Protein AF-A0A1G6JEK5-F1 (afdb_monomer)

Solvent-accessible surface area (backbone atoms only — not comparable to full-atom values): 16478 Å² total; per-residue (Å²): 134,85,84,80,88,77,84,78,73,72,71,57,62,58,60,62,53,62,69,70,69,75,83,82,87,84,87,84,87,81,92,78,83,92,72,91,64,80,78,72,73,74,95,55,56,51,70,68,39,43,54,52,46,47,50,52,52,55,50,38,51,54,44,52,50,50,44,56,57,46,50,54,55,43,51,52,54,44,49,55,42,32,79,76,32,69,87,54,26,78,75,34,67,69,42,49,49,42,54,53,50,54,52,52,43,54,52,51,40,53,49,45,55,52,56,51,63,67,26,60,26,33,66,52,31,68,67,50,31,49,40,45,50,53,30,51,60,57,45,48,60,39,50,38,34,52,50,18,43,63,76,36,41,72,53,50,54,51,17,48,51,39,47,58,52,55,73,69,64,67,68,68,85,96,61,54,46,57,77,37,22,65,62,33,46,51,54,43,53,62,54,38,47,59,17,56,62,41,24,52,68,34,50,80,32,58,11,69,70,56,26,43,43,38,60,52,52,54,49,51,52,50,57,46,48,57,33,40,50,43,41,23,75,57,50,91,50,56,69,59,38,54,52,48,38,54,48,46,49,52,46,48,55,50,53,48,60,58,77,66,54,57,69,74,53,55,74,73,48,67,59,61,70,40,52,50,52,38,53,50,53,48,48,52,65,69,62,55,81,78,77,130

Secondary structure (DSSP, 8-state):
--------TTTHHHHHHHHTTSS-------------------SS--HHHHHHHHHHHHHHHHHHHHHHHHHHHHHHHHHHHHHH-TTTGGG-HHHHHHHHHHHHHHHHHHHHHHHHHT-HHHHH-HHHHHHHHHHHHHHHHHHHHHHHHHHHHHHHHHHHHHHHGGGG-PPPTTS-HHHHHHHHHHHHHHHHHHHHHHHHGGGG-SSTTGGGHHHHHHHHHHHHHHHHHHHHTT-S-HHHHHHHHHHHHHHHHHHHHHTT--HHHHTTT--HHHHHHHHHHHHHHHHGGG--

Structure (mmCIF, N/CA/C/O backbone):
data_AF-A0A1G6JEK5-F1
#
_entry.id   AF-A0A1G6JEK5-F1
#
loop_
_atom_site.group_PDB
_atom_site.id
_atom_site.type_symbol
_atom_site.label_atom_id
_atom_site.label_alt_id
_atom_site.label_comp_id
_atom_site.label_asym_id
_atom_site.label_entity_id
_atom_site.label_seq_id
_atom_site.pdbx_PDB_ins_code
_atom_site.Cartn_x
_atom_site.Cartn_y
_atom_site.Cartn_z
_atom_site.occupancy
_atom_site.B_iso_or_equiv
_atom_site.auth_seq_id
_atom_site.auth_comp_id
_atom_site.auth_asym_id
_atom_site.auth_atom_id
_atom_site.pdbx_PDB_model_num
ATOM 1 N N . MET A 1 1 ? -2.045 29.931 3.294 1.00 24.23 1 MET A N 1
ATOM 2 C CA . MET A 1 1 ? -2.748 30.356 2.057 1.00 24.23 1 MET A CA 1
ATOM 3 C C . MET A 1 1 ? -4.059 29.579 1.958 1.00 24.23 1 MET A C 1
ATOM 5 O O . MET A 1 1 ? -4.092 28.465 2.464 1.00 24.23 1 MET A O 1
ATOM 9 N N . PRO A 1 2 ? -5.149 30.198 1.476 1.00 27.34 2 PRO A N 1
ATOM 10 C CA . PRO A 1 2 ? -6.485 30.047 2.055 1.00 27.34 2 PRO A CA 1
ATOM 11 C C . PRO A 1 2 ? -7.158 28.706 1.743 1.00 27.34 2 PRO A C 1
ATOM 13 O O . PRO A 1 2 ? -7.102 28.208 0.619 1.00 27.34 2 PRO A O 1
ATOM 16 N N . ALA A 1 3 ? -7.840 28.170 2.759 1.00 28.42 3 ALA A N 1
ATOM 17 C CA . ALA A 1 3 ? -8.721 27.016 2.674 1.00 28.42 3 ALA A CA 1
ATOM 18 C C . ALA A 1 3 ? -9.907 27.336 1.757 1.00 28.42 3 ALA A C 1
ATOM 20 O O . ALA A 1 3 ? -10.774 28.152 2.075 1.00 28.42 3 ALA A O 1
ATOM 21 N N . THR A 1 4 ? -9.945 26.687 0.600 1.00 28.78 4 THR A N 1
ATOM 22 C CA . THR A 1 4 ? -11.098 26.717 -0.293 1.00 28.78 4 THR A CA 1
ATOM 23 C C . THR A 1 4 ? -12.129 25.715 0.218 1.00 28.78 4 THR A C 1
ATOM 25 O O . THR A 1 4 ? -12.070 24.525 -0.068 1.00 28.78 4 THR A O 1
ATOM 28 N N . ARG A 1 5 ? -13.097 26.209 0.998 1.00 43.88 5 ARG A N 1
ATOM 29 C CA . ARG A 1 5 ? -14.346 25.491 1.284 1.00 43.88 5 ARG A CA 1
ATOM 30 C C . ARG A 1 5 ? -15.110 25.280 -0.029 1.00 43.88 5 ARG A C 1
ATOM 32 O O . ARG A 1 5 ? -15.520 26.259 -0.651 1.00 43.88 5 ARG A O 1
ATOM 39 N N . ARG A 1 6 ? -15.323 24.025 -0.439 1.00 33.19 6 ARG A N 1
ATOM 40 C CA . ARG A 1 6 ? -16.291 23.597 -1.473 1.00 33.19 6 ARG A CA 1
ATOM 41 C C . ARG A 1 6 ? -16.868 22.211 -1.118 1.00 33.19 6 ARG A C 1
ATOM 43 O O . ARG A 1 6 ? -16.248 21.499 -0.339 1.00 33.19 6 ARG A O 1
ATOM 50 N N . PRO A 1 7 ? -18.091 21.887 -1.580 1.00 31.86 7 PRO A N 1
ATOM 51 C CA . PRO A 1 7 ? -19.221 21.686 -0.671 1.00 31.86 7 PRO A CA 1
ATOM 52 C C . PRO A 1 7 ? -19.531 20.219 -0.330 1.00 31.86 7 PRO A C 1
ATOM 54 O O . PRO A 1 7 ? -19.557 19.348 -1.195 1.00 31.86 7 PRO A O 1
ATOM 57 N N . LEU A 1 8 ? -19.871 20.020 0.944 1.00 36.84 8 LEU A N 1
ATOM 58 C CA . LEU A 1 8 ? -20.270 18.791 1.646 1.00 36.84 8 LEU A CA 1
ATOM 59 C C . LEU A 1 8 ? -21.676 18.244 1.302 1.00 36.84 8 LEU A C 1
ATOM 61 O O . LEU A 1 8 ? -22.149 17.318 1.943 1.00 36.84 8 LEU A O 1
ATOM 65 N N . SER A 1 9 ? -22.408 18.791 0.336 1.00 36.44 9 SER A N 1
ATOM 66 C CA . SER A 1 9 ? -23.879 18.798 0.436 1.00 36.44 9 SER A CA 1
ATOM 67 C C . SER A 1 9 ? -24.670 17.781 -0.400 1.00 36.44 9 SER A C 1
ATOM 69 O O . SER A 1 9 ? -25.877 17.951 -0.536 1.00 36.44 9 SER A O 1
ATOM 71 N N . ARG A 1 10 ? -24.070 16.724 -0.971 1.00 31.84 10 ARG A N 1
ATOM 72 C CA . ARG A 1 10 ? -24.856 15.751 -1.777 1.00 31.84 10 ARG A CA 1
ATOM 73 C C . ARG A 1 10 ? -24.800 14.291 -1.335 1.00 31.84 10 ARG A C 1
ATOM 75 O O . ARG A 1 10 ? -25.787 13.597 -1.535 1.00 31.84 10 ARG A O 1
ATOM 82 N N . ALA A 1 11 ? -23.725 13.841 -0.689 1.00 35.41 11 ALA A N 1
ATOM 83 C CA . ALA A 1 11 ? -23.690 12.507 -0.076 1.00 35.41 11 ALA A CA 1
ATOM 84 C C . ALA A 1 11 ? -24.284 12.511 1.350 1.00 35.41 11 ALA A C 1
ATOM 86 O O . ALA A 1 11 ? -24.946 11.558 1.745 1.00 35.41 11 ALA A O 1
ATOM 87 N N . LEU A 1 12 ? -24.133 13.631 2.072 1.00 35.81 12 LEU A N 1
ATOM 88 C CA . LEU A 1 12 ? -24.632 13.846 3.439 1.00 35.81 12 LEU A CA 1
ATOM 89 C C . LEU A 1 12 ? -26.169 13.845 3.543 1.00 35.81 12 LEU A C 1
ATOM 91 O O . LEU A 1 12 ? -26.726 13.389 4.533 1.00 35.81 12 LEU A O 1
ATOM 95 N N . GLY A 1 13 ? -26.861 14.347 2.514 1.00 29.12 13 GLY A N 1
ATOM 96 C CA . GLY A 1 13 ? -28.321 14.487 2.531 1.00 29.12 13 GLY A CA 1
ATOM 97 C C . GLY A 1 13 ? -29.087 13.180 2.317 1.00 29.12 13 GLY A C 1
ATOM 98 O O . GLY A 1 13 ? -30.273 13.127 2.615 1.00 29.12 13 GLY A O 1
ATOM 99 N N . VAL A 1 14 ? -28.431 12.131 1.811 1.00 38.06 14 VAL A N 1
ATOM 100 C CA . VAL A 1 14 ? -29.094 10.856 1.485 1.00 38.06 14 VAL A CA 1
ATOM 101 C C . VAL A 1 14 ? -28.999 9.855 2.640 1.00 38.06 14 VAL A C 1
ATOM 103 O O . VAL A 1 14 ? -29.930 9.083 2.834 1.00 38.06 14 VAL A O 1
ATOM 106 N N . LEU A 1 15 ? -27.932 9.894 3.449 1.00 37.47 15 LEU A N 1
ATOM 107 C CA . LEU A 1 15 ? -27.754 8.966 4.576 1.00 37.47 15 LEU A CA 1
ATOM 108 C C . LEU A 1 15 ? -28.451 9.427 5.865 1.00 37.47 15 LEU A C 1
ATOM 110 O O . LEU A 1 15 ? -29.075 8.608 6.528 1.00 37.47 15 LEU A O 1
ATOM 114 N N . VAL A 1 16 ? -28.444 10.730 6.178 1.00 40.03 16 VAL A N 1
ATOM 115 C CA . VAL A 1 16 ? -29.169 11.263 7.353 1.00 40.03 16 VAL A CA 1
ATOM 116 C C . VAL A 1 16 ? -30.691 11.217 7.144 1.00 40.03 16 VAL A C 1
ATOM 118 O O . VAL A 1 16 ? -31.443 10.973 8.082 1.00 40.03 16 VAL A O 1
ATOM 121 N N . ALA A 1 17 ? -31.165 11.364 5.901 1.00 36.25 17 ALA A N 1
ATOM 122 C CA . ALA A 1 17 ? -32.589 11.242 5.585 1.00 36.25 17 ALA A CA 1
ATOM 123 C C . ALA A 1 17 ? -33.111 9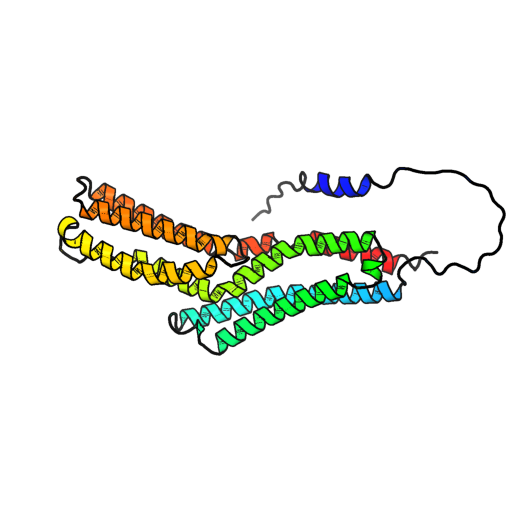.796 5.677 1.00 36.25 17 ALA A C 1
ATOM 125 O O . ALA A 1 17 ? -34.302 9.603 5.904 1.00 36.25 17 ALA A O 1
ATOM 126 N N . LEU A 1 18 ? -32.246 8.783 5.534 1.00 35.81 18 LEU A N 1
ATOM 127 C CA . LEU A 1 18 ? -32.662 7.378 5.595 1.00 35.81 18 LEU A CA 1
ATOM 128 C C . LEU A 1 18 ? -32.944 6.905 7.033 1.00 35.81 18 LEU A C 1
ATOM 130 O O . LEU A 1 18 ? -33.769 6.019 7.224 1.00 35.81 18 LEU A O 1
ATOM 134 N N . VAL A 1 19 ? -32.304 7.521 8.033 1.00 41.19 19 VAL A N 1
ATOM 135 C CA . VAL A 1 19 ? -32.489 7.189 9.460 1.00 41.19 19 VAL A CA 1
ATOM 136 C C . VAL A 1 19 ? -33.755 7.842 10.037 1.00 41.19 19 VAL A C 1
ATOM 138 O O . VAL A 1 19 ? -34.412 7.263 10.893 1.00 41.19 19 VAL A O 1
ATOM 141 N N . LEU A 1 20 ? -34.173 9.001 9.516 1.00 39.53 20 LEU A N 1
ATOM 142 C CA . LEU A 1 20 ? -35.350 9.735 10.012 1.00 39.53 20 LEU A CA 1
ATOM 143 C C . LEU A 1 20 ? -36.699 9.280 9.416 1.00 39.53 20 LEU A C 1
ATOM 145 O O . LEU A 1 20 ? -37.744 9.746 9.861 1.00 39.53 20 LEU A O 1
ATOM 149 N N . LEU A 1 21 ? -36.712 8.387 8.419 1.00 36.53 21 LEU A N 1
ATOM 150 C CA . LEU A 1 21 ? -37.935 7.965 7.710 1.00 36.53 21 LEU A CA 1
ATOM 151 C C . LEU A 1 21 ? -38.578 6.667 8.240 1.00 36.53 21 LEU A C 1
ATOM 153 O O . LEU A 1 21 ? -39.589 6.236 7.691 1.00 36.53 21 LEU A O 1
ATOM 157 N N . LEU A 1 22 ? -38.039 6.055 9.302 1.00 43.44 22 LEU A N 1
ATOM 158 C CA . LEU A 1 22 ? -38.526 4.771 9.839 1.00 43.44 22 LEU A CA 1
ATOM 159 C C . LEU A 1 22 ? -39.382 4.874 11.119 1.00 43.44 22 LEU A C 1
ATOM 161 O O . LEU A 1 22 ? -39.831 3.850 11.620 1.00 43.44 22 LEU A O 1
ATOM 165 N N . THR A 1 23 ? -39.681 6.074 11.628 1.00 43.69 23 THR A N 1
ATOM 166 C CA . THR A 1 23 ? -40.391 6.259 12.917 1.00 43.69 23 THR A CA 1
ATOM 167 C C . THR A 1 23 ? -41.865 6.665 12.816 1.00 43.69 23 THR A C 1
ATOM 169 O O . THR A 1 23 ? -42.456 7.093 13.804 1.00 43.69 23 THR A O 1
ATOM 172 N N . ALA A 1 24 ? -42.520 6.492 11.667 1.00 43.34 24 ALA A N 1
ATOM 173 C CA . ALA A 1 24 ? -43.947 6.791 11.540 1.00 43.34 24 ALA A CA 1
ATOM 174 C C . ALA A 1 24 ? -44.724 5.613 10.948 1.00 43.34 24 ALA A C 1
ATOM 176 O O . ALA A 1 24 ? -44.850 5.524 9.731 1.00 43.34 24 ALA A O 1
ATOM 177 N N . CYS A 1 25 ? -45.235 4.732 11.816 1.00 35.16 25 CYS A N 1
ATOM 178 C CA . CYS A 1 25 ? -46.558 4.085 11.737 1.00 35.16 25 CYS A CA 1
ATOM 179 C C . CYS A 1 25 ? -46.674 3.009 12.832 1.00 35.16 25 CYS A C 1
ATOM 181 O O . CYS A 1 25 ? -46.051 1.964 12.710 1.00 35.16 25 CYS A O 1
ATOM 183 N N . THR A 1 26 ? -47.452 3.274 13.885 1.00 40.84 26 THR A N 1
ATOM 184 C CA . THR A 1 26 ? -48.744 2.622 14.208 1.00 40.84 26 THR A CA 1
ATOM 185 C C . THR A 1 26 ? -49.111 2.950 15.655 1.00 40.84 26 THR A C 1
ATOM 187 O O . THR A 1 26 ? -48.408 2.542 16.575 1.00 40.84 26 THR A O 1
ATOM 190 N N . GLY A 1 27 ? -50.211 3.679 15.841 1.00 36.50 27 GLY A N 1
ATOM 191 C CA . GLY A 1 27 ? -50.983 3.651 17.081 1.00 36.50 27 GLY A CA 1
ATOM 192 C C . GLY A 1 27 ? -52.133 2.653 16.945 1.00 36.50 27 GLY A C 1
ATOM 193 O O . GLY A 1 27 ? -52.614 2.443 15.830 1.00 36.50 27 GLY A O 1
ATOM 194 N N . ASP A 1 28 ? -52.549 2.065 18.063 1.00 31.14 28 ASP A N 1
ATOM 195 C CA . ASP A 1 28 ? -53.912 1.580 18.282 1.00 31.14 28 ASP A CA 1
ATOM 196 C C . ASP A 1 28 ? -54.193 1.538 19.794 1.00 31.14 28 ASP A C 1
ATOM 198 O O . ASP A 1 28 ? -53.309 1.204 20.589 1.00 31.14 28 ASP A O 1
ATOM 202 N N . ASP A 1 29 ? -55.407 1.944 20.157 1.00 43.47 29 ASP A N 1
ATOM 203 C CA . ASP A 1 29 ? -55.902 2.197 21.509 1.00 43.47 29 ASP A CA 1
ATOM 204 C C . ASP A 1 29 ? -56.436 0.913 22.171 1.00 43.47 29 ASP A C 1
ATOM 206 O O . ASP A 1 29 ? -57.093 0.089 21.536 1.00 43.47 29 ASP A O 1
ATOM 210 N N . GLY A 1 30 ? -56.231 0.762 23.483 1.00 32.91 30 GLY A N 1
ATOM 211 C CA . GLY A 1 30 ? -56.804 -0.346 24.250 1.00 32.91 30 GLY A CA 1
ATOM 212 C C . GLY A 1 30 ? -56.798 -0.102 25.757 1.00 32.91 30 GLY A C 1
ATOM 213 O O . GLY A 1 30 ? -55.820 -0.408 26.432 1.00 32.91 30 GLY A O 1
ATOM 214 N N . ASP A 1 31 ? -57.916 0.421 26.266 1.00 46.22 31 ASP A N 1
ATOM 215 C CA . ASP A 1 31 ? -58.260 0.531 27.689 1.00 46.22 31 ASP A CA 1
ATOM 216 C C . ASP A 1 31 ? -58.305 -0.847 28.386 1.00 46.22 31 ASP A C 1
ATOM 218 O O . ASP A 1 31 ? -58.984 -1.769 27.925 1.00 46.22 31 ASP A O 1
ATOM 222 N N . GLY A 1 32 ? -57.647 -0.965 29.547 1.00 31.92 32 GLY A N 1
ATOM 223 C CA . GLY A 1 32 ? -57.709 -2.139 30.426 1.00 31.92 32 GLY A CA 1
ATOM 224 C C . GLY A 1 32 ? -56.975 -1.953 31.767 1.00 31.92 32 GLY A C 1
ATOM 225 O O . GLY A 1 32 ? -55.753 -2.010 31.809 1.00 31.92 32 GLY A O 1
ATOM 226 N N . ASP A 1 33 ? -57.770 -1.736 32.821 1.00 37.62 33 ASP A N 1
ATOM 227 C CA . ASP A 1 33 ? -57.581 -1.746 34.296 1.00 37.62 33 ASP A CA 1
ATOM 228 C C . ASP A 1 33 ? -56.237 -2.260 34.913 1.00 37.62 33 ASP A C 1
ATOM 230 O O . ASP A 1 33 ? -55.688 -3.269 34.455 1.00 37.62 33 ASP A O 1
ATOM 234 N N . PRO A 1 34 ? -55.705 -1.645 36.004 1.00 45.34 34 PRO A N 1
ATOM 235 C CA . PRO A 1 34 ? -54.340 -1.846 36.477 1.00 45.34 34 PRO A CA 1
ATOM 236 C C . PRO A 1 34 ? -54.254 -2.988 37.498 1.00 45.34 34 PRO A C 1
ATOM 238 O O . PRO A 1 34 ? -54.506 -2.822 38.690 1.00 45.34 34 PRO A O 1
ATOM 241 N N . GLY A 1 35 ? -53.834 -4.162 37.039 1.00 37.00 35 GLY A N 1
ATOM 242 C CA . GLY A 1 35 ? -53.239 -5.162 37.920 1.00 37.00 35 GLY A CA 1
ATOM 243 C C . GLY A 1 35 ? -51.746 -4.883 38.067 1.00 37.00 35 GLY A C 1
ATOM 244 O O . GLY A 1 35 ? -51.026 -4.987 37.075 1.00 37.00 35 GLY A O 1
ATOM 245 N N . GLU A 1 36 ? -51.288 -4.548 39.279 1.00 45.62 36 GLU A N 1
ATOM 246 C CA . GLU A 1 36 ? -49.870 -4.496 39.670 1.00 45.62 36 GLU A CA 1
ATOM 247 C C . GLU A 1 36 ? -49.144 -5.762 39.185 1.00 45.62 36 GLU A C 1
ATOM 249 O O . GLU A 1 36 ? -49.228 -6.841 39.780 1.00 45.62 36 GLU A O 1
ATOM 254 N N . ARG A 1 37 ? -48.449 -5.637 38.051 1.00 43.41 37 ARG A N 1
ATOM 255 C CA . ARG A 1 37 ? -47.436 -6.594 37.614 1.00 43.41 37 ARG A CA 1
ATOM 256 C C . ARG A 1 37 ? -46.143 -6.246 38.347 1.00 43.41 37 ARG A C 1
ATOM 258 O O . ARG A 1 37 ? -45.833 -5.063 38.443 1.00 43.41 37 ARG A O 1
ATOM 265 N N . PRO A 1 38 ? -45.377 -7.242 38.825 1.00 43.72 38 PRO A N 1
ATOM 266 C CA . PRO A 1 38 ? -44.052 -6.972 39.356 1.00 43.72 38 PRO A CA 1
ATOM 267 C C . PRO A 1 38 ? -43.246 -6.294 38.253 1.00 43.72 38 PRO A C 1
ATOM 269 O O . PRO A 1 38 ? -43.216 -6.813 37.133 1.00 43.72 38 PRO A O 1
ATOM 272 N N . ASP A 1 39 ? -42.675 -5.132 38.575 1.00 47.41 39 ASP A N 1
ATOM 273 C CA . ASP A 1 39 ? -41.902 -4.285 37.673 1.00 47.41 39 ASP A CA 1
ATOM 274 C C . ASP A 1 39 ? -41.009 -5.154 36.787 1.00 47.41 39 ASP A C 1
ATOM 276 O O . ASP A 1 39 ? -40.056 -5.791 37.249 1.00 47.41 39 ASP A O 1
ATOM 280 N N . ALA A 1 40 ? -41.370 -5.249 35.505 1.00 51.75 40 ALA A N 1
ATOM 281 C CA . ALA A 1 40 ? -40.515 -5.891 34.529 1.00 51.75 40 ALA A CA 1
ATOM 282 C C . ALA A 1 40 ? -39.197 -5.116 34.554 1.00 51.75 40 ALA A C 1
ATOM 284 O O . ALA A 1 40 ? -39.201 -3.900 34.358 1.00 51.75 40 ALA A O 1
ATOM 285 N N . ALA A 1 41 ? -38.092 -5.808 34.854 1.00 55.47 41 ALA A N 1
ATOM 286 C CA . ALA A 1 41 ? -36.763 -5.215 34.802 1.00 55.47 41 ALA A CA 1
ATOM 287 C C . ALA A 1 41 ? -36.634 -4.413 33.496 1.00 55.47 41 ALA A C 1
ATOM 289 O O . ALA A 1 41 ? -37.100 -4.910 32.462 1.00 55.47 41 ALA A O 1
ATOM 290 N N . PRO A 1 42 ? -36.069 -3.191 33.532 1.00 54.53 42 PRO A N 1
ATOM 291 C CA . PRO A 1 42 ? -36.022 -2.331 32.362 1.00 54.53 42 PRO A CA 1
ATOM 292 C C . PRO A 1 42 ? -35.457 -3.128 31.189 1.00 54.53 42 PRO A C 1
ATOM 294 O O . PRO A 1 42 ? -34.378 -3.716 31.278 1.00 54.53 42 PRO A O 1
ATOM 297 N N . SER A 1 43 ? -36.241 -3.221 30.117 1.00 70.19 43 SER A N 1
ATOM 298 C CA . SER A 1 43 ? -35.858 -3.916 28.897 1.00 70.19 43 SER A CA 1
ATOM 299 C C . SER A 1 43 ? -34.815 -3.065 28.182 1.00 70.19 43 SER A C 1
ATOM 301 O O . SER A 1 43 ? -35.150 -2.251 27.326 1.00 70.19 43 SER A O 1
ATOM 303 N N . GLY A 1 44 ? -33.560 -3.189 28.603 1.00 77.94 44 GLY A N 1
ATOM 304 C CA . GLY A 1 44 ? -32.441 -2.454 28.035 1.00 77.94 44 GLY A CA 1
ATOM 305 C C . GLY A 1 44 ? -31.161 -2.590 28.865 1.00 77.94 44 GLY A C 1
ATOM 306 O O . GLY A 1 44 ? -31.199 -3.110 29.984 1.00 77.94 44 GLY A O 1
ATOM 307 N N . PRO A 1 45 ? -30.016 -2.148 28.323 1.00 89.31 45 PRO A N 1
ATOM 308 C CA . PRO A 1 45 ? -28.752 -2.153 29.046 1.00 89.31 45 PRO A CA 1
ATOM 309 C C . PRO A 1 45 ? -28.792 -1.262 30.295 1.00 89.31 45 PRO A C 1
ATOM 311 O O . PRO A 1 45 ? -29.487 -0.247 30.335 1.00 89.31 45 PRO A O 1
ATOM 314 N N . THR A 1 46 ? -28.023 -1.626 31.318 1.00 90.50 46 THR A N 1
ATOM 315 C CA . THR A 1 46 ? -27.878 -0.838 32.550 1.00 90.50 46 THR A CA 1
ATOM 316 C C . THR A 1 46 ? -26.892 0.315 32.359 1.00 90.50 46 THR A C 1
ATOM 318 O O . THR A 1 46 ? -26.006 0.244 31.510 1.00 90.50 46 THR A O 1
ATOM 321 N N . THR A 1 47 ? -26.971 1.358 33.194 1.00 87.88 47 THR A N 1
ATOM 322 C CA . THR A 1 47 ? -25.989 2.463 33.189 1.00 87.88 47 THR A CA 1
ATOM 323 C C . THR A 1 47 ? -24.551 1.955 33.307 1.00 87.88 47 THR A C 1
ATOM 325 O O . THR A 1 47 ? -23.697 2.372 32.538 1.00 87.88 47 THR A O 1
ATOM 328 N N . ALA A 1 48 ? -24.299 0.968 34.174 1.00 89.94 48 ALA A N 1
ATOM 329 C CA . ALA A 1 48 ? -22.973 0.365 34.312 1.00 89.94 48 ALA A CA 1
ATOM 330 C C . ALA A 1 48 ? -22.480 -0.307 33.015 1.00 89.94 48 ALA A C 1
ATOM 332 O O . ALA A 1 48 ? -21.291 -0.260 32.716 1.00 89.94 48 ALA A O 1
ATOM 333 N N . GLN A 1 49 ? -23.383 -0.904 32.227 1.00 93.69 49 GLN A N 1
ATOM 334 C CA . GLN A 1 49 ? -23.040 -1.475 30.921 1.00 93.69 49 GLN A CA 1
ATOM 335 C C . GLN A 1 49 ? -22.733 -0.387 29.881 1.00 93.69 49 GLN A C 1
ATOM 337 O O . GLN A 1 49 ? -21.865 -0.598 29.035 1.00 93.69 49 GLN A O 1
ATOM 342 N N . TYR A 1 50 ? -23.404 0.770 29.936 1.00 92.44 50 TYR A N 1
ATOM 343 C CA . TYR A 1 50 ? -23.048 1.923 29.101 1.00 92.44 50 TYR A CA 1
ATOM 344 C C . TYR A 1 50 ? -21.693 2.521 29.500 1.00 92.44 50 TYR A C 1
ATOM 346 O O . TYR A 1 50 ? -20.883 2.778 28.614 1.00 92.44 50 TYR A O 1
ATOM 354 N N . ASP A 1 51 ? -21.413 2.674 30.798 1.00 91.06 51 ASP A N 1
ATOM 355 C CA . ASP A 1 51 ? -20.135 3.198 31.305 1.00 91.06 51 ASP A CA 1
ATOM 356 C C . ASP A 1 51 ? -18.949 2.298 30.911 1.00 91.06 51 ASP A C 1
ATOM 358 O O . ASP A 1 51 ? -17.894 2.779 30.480 1.00 91.06 51 ASP A O 1
ATOM 362 N N . GLU A 1 52 ? -19.119 0.975 31.020 1.00 93.31 52 GLU A N 1
ATOM 363 C CA . GLU A 1 52 ? -18.121 -0.004 30.577 1.00 93.31 52 GLU A CA 1
ATOM 364 C C . GLU A 1 52 ? -17.881 0.092 29.063 1.00 93.31 52 GLU A C 1
ATOM 366 O O . GLU A 1 52 ? -16.735 0.201 28.615 1.00 93.31 52 GLU A O 1
ATOM 371 N N . ALA A 1 53 ? -18.951 0.119 28.265 1.00 93.44 53 ALA A N 1
ATOM 372 C CA . ALA A 1 53 ? -18.846 0.226 26.815 1.00 93.44 53 ALA A CA 1
ATOM 373 C C . ALA A 1 53 ? -18.232 1.565 26.363 1.00 93.44 53 ALA A C 1
ATOM 375 O O . ALA A 1 53 ? -17.414 1.575 25.442 1.00 93.44 53 ALA A O 1
ATOM 376 N N . GLN A 1 54 ? -18.552 2.676 27.033 1.00 92.25 54 GLN A N 1
ATOM 377 C CA . GLN A 1 54 ? -17.956 3.983 26.752 1.00 92.25 54 GLN A CA 1
ATOM 378 C C . GLN A 1 54 ? -16.458 3.997 27.086 1.00 92.25 54 GLN A C 1
ATOM 380 O O . GLN A 1 54 ? -15.658 4.500 26.297 1.00 92.25 54 GLN A O 1
ATOM 385 N N . THR A 1 55 ? -16.060 3.381 28.203 1.00 92.88 55 THR A N 1
ATOM 386 C CA . THR A 1 55 ? -14.643 3.237 28.575 1.00 92.88 55 THR A CA 1
ATOM 387 C C . THR A 1 55 ? -13.876 2.463 27.499 1.00 92.88 55 THR A C 1
ATOM 389 O O . THR A 1 55 ? -12.841 2.924 27.020 1.00 92.88 55 THR A O 1
ATOM 392 N N . LEU A 1 56 ? -14.416 1.327 27.044 1.00 93.56 56 LEU A N 1
ATOM 393 C CA . LEU A 1 56 ? -13.819 0.533 25.965 1.00 93.56 56 LEU A CA 1
ATOM 394 C C . LEU A 1 56 ? -13.779 1.284 24.628 1.00 93.56 56 LEU A C 1
ATOM 396 O O . LEU A 1 56 ? -12.835 1.117 23.853 1.00 93.56 56 LEU A O 1
ATOM 400 N N . PHE A 1 57 ? -14.776 2.122 24.348 1.00 91.81 57 PHE A N 1
ATOM 401 C CA . PHE A 1 57 ? -14.794 2.967 23.157 1.00 91.81 57 PHE A CA 1
ATOM 402 C C . PHE A 1 57 ? -13.726 4.071 23.200 1.00 91.81 57 PHE A C 1
ATOM 404 O O . PHE A 1 57 ? -13.048 4.313 22.199 1.00 91.81 57 PHE A O 1
ATOM 411 N N . HIS A 1 58 ? -13.484 4.686 24.360 1.00 89.56 58 HIS A N 1
ATOM 412 C CA . HIS A 1 58 ? -12.382 5.640 24.535 1.00 89.56 58 HIS A CA 1
ATOM 413 C C . HIS A 1 58 ? -11.008 4.959 24.480 1.00 89.56 58 HIS A C 1
ATOM 415 O O . HIS A 1 58 ? -10.092 5.472 23.830 1.00 89.56 58 HIS A O 1
ATOM 421 N N . ASP A 1 59 ? -10.868 3.766 25.060 1.00 91.12 59 ASP A N 1
ATOM 422 C CA . ASP A 1 59 ? -9.656 2.949 24.924 1.00 91.12 59 ASP A CA 1
ATOM 423 C C . ASP A 1 59 ? -9.386 2.575 23.458 1.00 91.12 59 ASP A C 1
ATOM 425 O O . ASP A 1 59 ? -8.237 2.608 22.996 1.00 91.12 59 ASP A O 1
ATOM 429 N N . LEU A 1 60 ? -10.441 2.274 22.691 1.00 90.50 60 LEU A N 1
ATOM 430 C CA . LEU A 1 60 ? -10.347 2.021 21.259 1.00 90.50 60 LEU A CA 1
ATOM 431 C C . LEU A 1 60 ? -9.738 3.223 20.522 1.00 90.50 60 LEU A C 1
ATOM 433 O O . LEU A 1 60 ? -8.833 3.007 19.716 1.00 90.50 60 LEU A O 1
ATOM 437 N N . ALA A 1 61 ? -10.125 4.470 20.814 1.00 84.38 61 ALA A N 1
ATOM 438 C CA . ALA A 1 61 ? -9.470 5.642 20.215 1.00 84.38 61 ALA A CA 1
ATOM 439 C C . ALA A 1 61 ? -7.959 5.677 20.473 1.00 84.38 61 ALA A C 1
ATOM 441 O O . ALA A 1 61 ? -7.184 5.932 19.546 1.00 84.38 61 ALA A O 1
ATOM 442 N N . GLY A 1 62 ? -7.525 5.340 21.690 1.00 87.25 62 GLY A N 1
ATOM 443 C CA . GLY A 1 62 ? -6.103 5.204 22.011 1.00 87.25 62 GLY A CA 1
ATOM 444 C C . GLY A 1 62 ? -5.400 4.141 21.156 1.00 87.25 62 GLY A C 1
ATOM 445 O O . GLY A 1 62 ? -4.291 4.361 20.664 1.00 87.25 62 GLY A O 1
ATOM 446 N N . VAL A 1 63 ? -6.050 2.999 20.914 1.00 89.75 63 VAL A N 1
ATOM 447 C CA . VAL A 1 63 ? -5.515 1.928 20.053 1.00 89.75 63 VAL A CA 1
ATOM 448 C C . VAL A 1 63 ? -5.475 2.339 18.575 1.00 89.75 63 VAL A C 1
ATOM 450 O O . VAL A 1 63 ? -4.525 1.994 17.859 1.00 89.75 63 VAL A O 1
ATOM 453 N N . LEU A 1 64 ? -6.472 3.087 18.099 1.00 86.06 64 LEU A N 1
ATOM 454 C CA . LEU A 1 64 ? -6.517 3.609 16.730 1.00 86.06 64 LEU A CA 1
ATOM 455 C C . LEU A 1 64 ? -5.392 4.630 16.491 1.00 86.06 64 LEU A C 1
ATOM 457 O O . LEU A 1 64 ? -4.684 4.535 15.483 1.00 86.06 64 LEU A O 1
ATOM 461 N N . ASP A 1 65 ? -5.159 5.541 17.438 1.00 83.19 65 ASP A N 1
ATOM 462 C CA . ASP A 1 65 ? -4.036 6.486 17.388 1.00 83.19 65 ASP A CA 1
ATOM 463 C C . ASP A 1 65 ? -2.675 5.771 17.449 1.00 83.19 65 ASP A C 1
ATOM 465 O O . ASP A 1 65 ? -1.791 6.019 16.618 1.00 83.19 65 ASP A O 1
ATOM 469 N N . GLU A 1 66 ? -2.520 4.794 18.356 1.00 84.81 66 GLU A N 1
ATOM 470 C CA . GLU A 1 66 ? -1.312 3.966 18.441 1.00 84.81 66 GLU A CA 1
ATOM 471 C C . GLU A 1 66 ? -1.032 3.263 17.101 1.00 84.81 66 GLU A C 1
ATOM 473 O O . GLU A 1 66 ? 0.120 3.214 16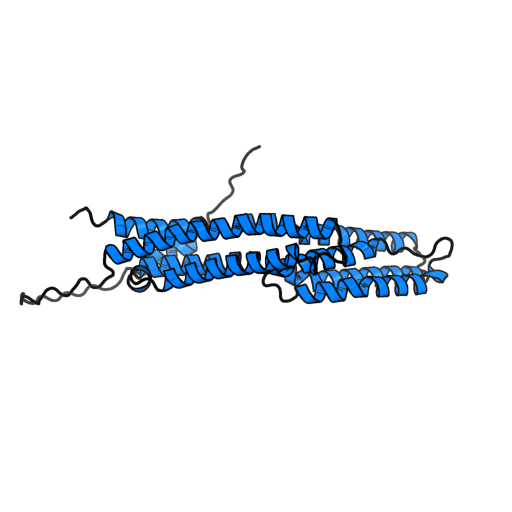.656 1.00 84.81 66 GLU A O 1
ATOM 478 N N . THR A 1 67 ? -2.071 2.756 16.429 1.00 83.88 67 THR A N 1
ATOM 479 C CA . THR A 1 67 ? -1.961 2.096 15.119 1.00 83.88 67 THR A CA 1
ATOM 480 C C . THR A 1 67 ? -1.396 3.033 14.056 1.00 83.88 67 THR A C 1
ATOM 482 O O . THR A 1 67 ? -0.455 2.662 13.343 1.00 83.88 67 THR A O 1
ATOM 485 N N . ASN A 1 68 ? -1.907 4.262 13.991 1.00 79.31 68 ASN A N 1
ATOM 486 C CA . ASN A 1 68 ? -1.461 5.275 13.038 1.00 79.31 68 ASN A CA 1
ATOM 487 C C . ASN A 1 68 ? -0.023 5.733 13.322 1.00 79.31 68 ASN A C 1
ATOM 489 O O . ASN A 1 68 ? 0.842 5.683 12.441 1.00 79.31 68 ASN A O 1
ATOM 493 N N . THR A 1 69 ? 0.268 6.110 14.568 1.00 80.75 69 THR A N 1
ATOM 494 C CA . THR A 1 69 ? 1.595 6.591 14.976 1.00 80.75 69 THR A CA 1
ATOM 495 C C . THR A 1 69 ? 2.666 5.515 14.781 1.00 80.75 69 THR A C 1
ATOM 497 O O . THR A 1 69 ? 3.765 5.783 14.276 1.00 80.75 69 THR A O 1
ATOM 500 N N . ARG A 1 70 ? 2.356 4.257 15.121 1.00 85.12 70 ARG A N 1
ATOM 501 C CA . ARG A 1 70 ? 3.298 3.148 14.929 1.00 85.12 70 ARG A CA 1
ATOM 502 C C . ARG A 1 70 ? 3.497 2.777 13.471 1.00 85.12 70 ARG A C 1
ATOM 504 O O . ARG A 1 70 ? 4.624 2.414 13.139 1.00 85.12 70 ARG A O 1
ATOM 511 N N . ALA A 1 71 ? 2.489 2.922 12.609 1.00 84.81 71 ALA A N 1
ATOM 512 C CA . ALA A 1 71 ? 2.649 2.698 11.174 1.00 84.81 71 ALA A CA 1
ATOM 513 C C . ALA A 1 71 ? 3.728 3.619 10.576 1.00 84.81 71 ALA A C 1
ATOM 515 O O . ALA A 1 71 ? 4.622 3.142 9.873 1.00 84.81 71 ALA A O 1
ATOM 516 N N . VAL A 1 72 ? 3.725 4.909 10.928 1.00 82.50 72 VAL A N 1
ATOM 517 C CA . VAL A 1 72 ? 4.743 5.874 10.469 1.00 82.50 72 VAL A CA 1
ATOM 518 C C . VAL A 1 72 ? 6.140 5.483 10.962 1.00 82.50 72 VAL A C 1
ATOM 520 O O . VAL A 1 72 ? 7.092 5.404 10.179 1.00 82.50 72 VAL A O 1
ATOM 523 N N . ALA A 1 73 ? 6.277 5.179 12.256 1.00 85.75 73 ALA A N 1
ATOM 524 C CA . ALA A 1 73 ? 7.555 4.765 12.835 1.00 85.75 73 ALA A CA 1
ATOM 525 C C . ALA A 1 73 ? 8.067 3.438 12.242 1.00 85.75 73 ALA A C 1
ATOM 527 O O . ALA A 1 73 ? 9.269 3.269 12.019 1.00 85.75 73 ALA A O 1
ATOM 528 N N . TYR A 1 74 ? 7.163 2.493 11.975 1.00 91.44 74 TYR A N 1
ATOM 529 C CA . TYR A 1 74 ? 7.444 1.234 11.292 1.00 91.44 74 TYR A CA 1
ATOM 530 C C . TYR A 1 74 ? 8.010 1.487 9.890 1.00 91.44 74 TYR A C 1
ATOM 532 O O . TYR A 1 74 ? 9.107 1.011 9.582 1.00 91.44 74 TYR A O 1
ATOM 540 N N . GLN A 1 75 ? 7.312 2.277 9.071 1.00 89.50 75 GLN A N 1
ATOM 541 C CA . GLN A 1 75 ? 7.728 2.582 7.703 1.00 89.50 75 GLN A CA 1
ATOM 542 C C . GLN A 1 75 ? 9.090 3.278 7.675 1.00 89.50 75 GLN A C 1
ATOM 544 O O . GLN A 1 75 ? 9.973 2.860 6.928 1.00 89.50 75 GLN A O 1
ATOM 549 N N . ALA A 1 76 ? 9.316 4.268 8.545 1.00 88.75 76 ALA A N 1
ATOM 550 C CA . ALA A 1 76 ? 10.610 4.937 8.656 1.00 88.75 76 ALA A CA 1
ATOM 551 C C . ALA A 1 76 ? 11.747 3.945 8.964 1.00 88.75 76 ALA A C 1
ATOM 553 O O . ALA A 1 76 ? 12.773 3.953 8.290 1.00 88.75 76 ALA A O 1
ATOM 554 N N . ARG A 1 77 ? 11.548 3.028 9.922 1.00 91.69 77 ARG A N 1
ATOM 555 C CA . ARG A 1 77 ? 12.550 2.003 10.272 1.00 91.69 77 ARG A CA 1
ATOM 556 C C . ARG A 1 77 ? 12.853 1.056 9.115 1.00 91.69 77 ARG A C 1
ATOM 558 O O . ARG A 1 77 ? 14.017 0.724 8.897 1.00 91.69 77 ARG A O 1
ATOM 565 N N . VAL A 1 78 ? 11.825 0.591 8.403 1.00 92.94 78 VAL A N 1
ATOM 566 C CA . VAL A 1 78 ? 12.005 -0.306 7.252 1.00 92.94 78 VAL A CA 1
ATOM 567 C C . VAL A 1 78 ? 12.707 0.424 6.110 1.00 92.94 78 VAL A C 1
ATOM 569 O O . VAL A 1 78 ? 13.643 -0.134 5.543 1.00 92.94 78 VAL A O 1
ATOM 572 N N . ARG A 1 79 ? 12.316 1.671 5.826 1.00 91.19 79 ARG A N 1
ATOM 573 C CA . ARG A 1 79 ? 12.950 2.515 4.808 1.00 91.19 79 ARG A CA 1
ATOM 574 C C . ARG A 1 79 ? 14.425 2.750 5.111 1.00 91.19 79 ARG A C 1
ATOM 576 O O . ARG A 1 79 ? 15.252 2.444 4.268 1.00 91.19 79 ARG A O 1
ATOM 583 N N . THR A 1 80 ? 14.773 3.160 6.329 1.00 92.94 80 THR A N 1
ATOM 584 C CA . THR A 1 80 ? 16.181 3.323 6.724 1.00 92.94 80 THR A CA 1
ATOM 585 C C . THR A 1 80 ? 16.961 2.011 6.625 1.00 92.94 80 THR A C 1
ATOM 587 O O . THR A 1 80 ? 18.130 2.002 6.251 1.00 92.94 80 THR A O 1
ATOM 590 N N . ALA A 1 81 ? 16.352 0.870 6.962 1.00 93.19 81 ALA A N 1
ATOM 591 C CA . ALA A 1 81 ? 17.024 -0.417 6.803 1.00 93.19 81 ALA A CA 1
ATOM 592 C C . ALA A 1 81 ? 17.287 -0.753 5.327 1.00 93.19 81 ALA A C 1
ATOM 594 O O . ALA A 1 81 ? 18.355 -1.286 5.036 1.00 93.19 81 ALA A O 1
ATOM 595 N N . TRP A 1 82 ? 16.336 -0.438 4.443 1.00 93.19 82 TRP A N 1
ATOM 596 C CA . TRP A 1 82 ? 16.454 -0.585 2.993 1.00 93.19 82 TRP A CA 1
ATOM 597 C C . TRP A 1 82 ? 17.523 0.344 2.409 1.00 93.19 82 TRP A C 1
ATOM 599 O O . TRP A 1 82 ? 18.414 -0.148 1.733 1.00 93.19 82 TRP A O 1
ATOM 609 N N . GLU A 1 83 ? 17.518 1.636 2.749 1.00 91.50 83 GLU A N 1
ATOM 610 C CA . GLU A 1 83 ? 18.508 2.622 2.275 1.00 91.50 83 GLU A CA 1
ATOM 611 C C . GLU A 1 83 ? 19.955 2.208 2.588 1.00 91.50 83 GLU A C 1
ATOM 613 O O . GLU A 1 83 ? 20.866 2.496 1.820 1.00 91.50 83 GLU A O 1
ATOM 618 N N . ASN A 1 84 ? 20.172 1.507 3.705 1.00 91.50 84 ASN A N 1
ATOM 619 C CA . ASN A 1 84 ? 21.499 1.040 4.107 1.00 91.50 84 ASN A CA 1
ATOM 620 C C . ASN A 1 84 ? 21.932 -0.282 3.445 1.00 91.50 84 ASN A C 1
ATOM 622 O O . ASN A 1 84 ? 23.119 -0.596 3.470 1.00 91.50 84 ASN A O 1
ATOM 626 N N . ASP A 1 85 ? 20.992 -1.111 2.979 1.00 90.94 85 ASP A N 1
ATOM 627 C CA . ASP A 1 85 ? 21.253 -2.466 2.460 1.00 90.94 85 ASP A CA 1
ATOM 628 C C . ASP A 1 85 ? 20.038 -3.002 1.676 1.00 90.94 85 ASP A C 1
ATOM 630 O O . ASP A 1 85 ? 19.258 -3.810 2.204 1.00 90.94 85 ASP A O 1
ATOM 634 N N . PRO A 1 86 ? 19.842 -2.550 0.425 1.00 86.88 86 PRO A N 1
ATOM 635 C CA . PRO A 1 86 ? 18.663 -2.891 -0.374 1.00 86.88 86 PRO A CA 1
ATOM 636 C C . PRO A 1 86 ? 18.478 -4.398 -0.615 1.00 86.88 86 PRO A C 1
ATOM 638 O O . PRO A 1 86 ? 17.345 -4.887 -0.671 1.00 86.88 86 PRO A O 1
ATOM 641 N N . ASP A 1 87 ? 19.572 -5.158 -0.685 1.00 84.62 87 ASP A N 1
ATOM 642 C CA . ASP A 1 87 ? 19.542 -6.595 -0.968 1.00 84.62 87 ASP A CA 1
ATOM 643 C C . ASP A 1 87 ? 19.241 -7.438 0.283 1.00 84.62 87 ASP A C 1
ATOM 645 O O . ASP A 1 87 ? 18.497 -8.429 0.228 1.00 84.62 87 ASP A O 1
ATOM 649 N N . GLY A 1 88 ? 19.784 -7.038 1.438 1.00 87.25 88 GLY A N 1
ATOM 650 C CA . GLY A 1 88 ? 19.714 -7.784 2.692 1.00 87.25 88 GLY A CA 1
ATOM 651 C C . GLY A 1 88 ? 18.627 -7.332 3.670 1.00 87.25 88 GLY A C 1
ATOM 652 O O . GLY A 1 88 ? 18.256 -8.110 4.561 1.00 87.25 88 GLY A O 1
ATOM 653 N N . PHE A 1 89 ? 18.067 -6.120 3.532 1.00 92.12 89 PHE A N 1
ATOM 654 C CA . PHE A 1 89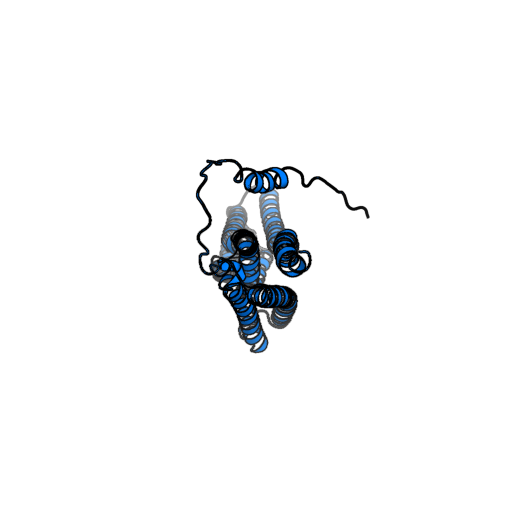 ? 17.265 -5.505 4.604 1.00 92.12 89 PHE A CA 1
ATOM 655 C C . PHE A 1 89 ? 16.083 -6.350 5.082 1.00 92.12 89 PHE A C 1
ATOM 657 O O . PHE A 1 89 ? 15.797 -6.386 6.278 1.00 92.12 89 PHE A O 1
ATOM 664 N N . ARG A 1 90 ? 15.414 -7.082 4.181 1.00 88.12 90 ARG A N 1
ATOM 665 C CA . ARG A 1 90 ? 14.234 -7.900 4.521 1.00 88.12 90 ARG A CA 1
ATOM 666 C C . ARG A 1 90 ? 14.540 -9.004 5.531 1.00 88.12 90 ARG A C 1
ATOM 668 O O . ARG A 1 90 ? 13.644 -9.420 6.259 1.00 88.12 90 ARG A O 1
ATOM 675 N N . LYS A 1 91 ? 15.789 -9.474 5.580 1.00 91.12 91 LYS A N 1
ATOM 676 C CA . LYS A 1 91 ? 16.249 -10.503 6.524 1.00 91.12 91 LYS A CA 1
ATOM 677 C C . LYS A 1 91 ? 16.822 -9.904 7.810 1.00 91.12 91 LYS A C 1
ATOM 679 O O . LYS A 1 91 ? 17.106 -10.648 8.746 1.00 91.12 91 LYS A O 1
ATOM 684 N N . ARG A 1 92 ? 16.989 -8.577 7.893 1.00 91.50 92 ARG A N 1
ATOM 685 C CA . ARG A 1 92 ? 17.555 -7.929 9.081 1.00 91.50 92 ARG A CA 1
ATOM 686 C C . ARG A 1 92 ? 16.630 -8.145 10.284 1.00 91.50 92 ARG A C 1
ATOM 688 O O . ARG A 1 92 ? 15.443 -7.821 10.192 1.00 91.50 92 ARG A O 1
ATOM 695 N N . PRO A 1 93 ? 17.151 -8.586 11.447 1.00 93.62 93 PRO A N 1
ATOM 696 C CA . PRO A 1 93 ? 16.330 -8.853 12.630 1.00 93.62 93 PRO A CA 1
ATOM 697 C C . PRO A 1 93 ? 15.444 -7.674 13.048 1.00 93.62 93 PRO A C 1
ATOM 699 O O . PRO A 1 93 ? 14.296 -7.868 13.443 1.00 93.62 93 PRO A O 1
ATOM 702 N N . LYS A 1 94 ? 15.945 -6.438 12.906 1.00 90.94 94 LYS A N 1
ATOM 703 C CA . LYS A 1 94 ? 15.183 -5.214 13.199 1.00 90.94 94 LYS A CA 1
ATOM 704 C C . LYS A 1 94 ? 13.958 -5.049 12.289 1.00 90.94 94 LYS A C 1
ATOM 706 O O . LYS A 1 94 ? 12.902 -4.678 12.789 1.00 90.94 94 LYS A O 1
ATOM 711 N N . VAL A 1 95 ? 14.074 -5.361 10.995 1.00 92.25 95 VAL A N 1
ATOM 712 C CA . VAL A 1 95 ? 12.962 -5.287 10.027 1.00 92.25 95 VAL A CA 1
ATOM 713 C C . VAL A 1 95 ? 11.943 -6.385 10.307 1.00 92.25 95 VAL A C 1
ATOM 715 O O . VAL A 1 95 ? 10.755 -6.099 10.419 1.00 92.25 95 VAL A O 1
ATOM 718 N N . VAL A 1 96 ? 12.402 -7.621 10.518 1.00 92.69 96 VAL A N 1
ATOM 719 C CA . VAL A 1 96 ? 11.526 -8.751 10.872 1.00 92.69 96 VAL A CA 1
ATOM 720 C C . VAL A 1 96 ? 10.746 -8.460 12.160 1.00 92.69 96 VAL A C 1
ATOM 722 O O . VAL A 1 96 ? 9.537 -8.679 12.217 1.00 92.69 96 VAL A O 1
ATOM 725 N N . ARG A 1 97 ? 11.412 -7.917 13.188 1.00 93.38 97 ARG A N 1
ATOM 726 C CA . ARG A 1 97 ? 10.761 -7.502 14.438 1.00 93.38 97 ARG A CA 1
ATOM 727 C C . ARG A 1 97 ? 9.748 -6.384 14.204 1.00 93.38 97 ARG A C 1
ATOM 729 O O . ARG A 1 97 ? 8.655 -6.461 14.753 1.00 93.38 97 ARG A O 1
ATOM 736 N N . ALA A 1 98 ? 10.089 -5.379 13.400 1.00 92.44 98 ALA A N 1
ATOM 737 C CA . ALA A 1 98 ? 9.194 -4.267 13.099 1.00 92.44 98 ALA A CA 1
ATOM 738 C C . ALA A 1 98 ? 7.922 -4.741 12.372 1.00 92.44 98 ALA A C 1
ATOM 740 O O . ALA A 1 98 ? 6.830 -4.333 12.749 1.00 92.44 98 ALA A O 1
ATOM 741 N N . VAL A 1 99 ? 8.044 -5.666 11.410 1.00 91.75 99 VAL A N 1
ATOM 742 C CA . VAL A 1 99 ? 6.893 -6.288 10.724 1.00 91.75 99 VAL A CA 1
ATOM 743 C C . VAL A 1 99 ? 5.990 -7.021 11.718 1.00 91.75 99 VAL A C 1
ATOM 745 O O . VAL A 1 99 ? 4.781 -6.814 11.716 1.00 91.75 99 VAL A O 1
ATOM 748 N N . LYS A 1 100 ? 6.568 -7.834 12.614 1.00 92.44 100 LYS A N 1
ATOM 749 C CA . LYS A 1 100 ? 5.795 -8.538 13.653 1.00 92.44 100 LYS A CA 1
ATOM 750 C C . LYS A 1 100 ? 5.086 -7.573 14.604 1.00 92.44 100 LYS A C 1
ATOM 752 O O . LYS A 1 100 ? 3.936 -7.799 14.953 1.00 92.44 100 LYS A O 1
ATOM 757 N N . GLN A 1 101 ? 5.763 -6.502 15.018 1.00 92.06 101 GLN A N 1
ATOM 758 C CA . GLN A 1 101 ? 5.176 -5.480 15.885 1.00 92.06 101 GLN A CA 1
ATOM 759 C C . GLN A 1 101 ? 4.015 -4.759 15.202 1.00 92.06 101 GLN A C 1
ATOM 761 O O . GLN A 1 101 ? 2.995 -4.541 15.844 1.00 92.06 101 GLN A O 1
ATOM 766 N N . GLN A 1 102 ? 4.144 -4.438 13.914 1.00 91.25 102 GLN A N 1
ATOM 767 C CA . GLN A 1 102 ? 3.068 -3.809 13.155 1.00 91.25 102 GLN A CA 1
ATOM 768 C C . GLN A 1 102 ? 1.841 -4.726 13.046 1.00 91.25 102 GLN A C 1
ATOM 770 O O . GLN A 1 102 ? 0.725 -4.275 13.281 1.00 91.25 102 GLN A O 1
ATOM 775 N N . ALA A 1 103 ? 2.046 -6.019 12.773 1.00 91.06 103 ALA A N 1
ATOM 776 C CA . ALA A 1 103 ? 0.961 -7.001 12.748 1.00 91.06 103 ALA A CA 1
ATOM 777 C C . ALA A 1 103 ? 0.280 -7.161 14.121 1.00 91.06 103 ALA A C 1
ATOM 779 O O . ALA A 1 103 ? -0.939 -7.264 14.196 1.00 91.06 103 ALA A O 1
ATOM 780 N N . ALA A 1 104 ? 1.050 -7.136 15.214 1.00 92.62 104 ALA A N 1
ATOM 781 C CA . ALA A 1 104 ? 0.500 -7.218 16.567 1.00 92.62 104 ALA A CA 1
ATOM 782 C C . ALA A 1 104 ? -0.346 -5.989 16.943 1.00 92.62 104 ALA A C 1
ATOM 784 O O . ALA A 1 104 ? -1.328 -6.119 17.667 1.00 92.62 104 ALA A O 1
ATOM 785 N N . VAL A 1 105 ? 0.024 -4.800 16.459 1.00 90.88 105 VAL A N 1
ATOM 786 C CA . VAL A 1 105 ? -0.756 -3.571 16.675 1.00 90.88 105 VAL A CA 1
ATOM 787 C C . VAL A 1 105 ? -2.085 -3.636 15.918 1.00 90.88 105 VAL A C 1
ATOM 789 O O . VAL A 1 105 ? -3.121 -3.384 16.523 1.00 90.88 105 VAL A O 1
ATOM 792 N N . ALA A 1 106 ? -2.075 -4.072 14.653 1.00 91.19 106 ALA A N 1
ATOM 793 C CA . ALA A 1 106 ? -3.306 -4.301 13.890 1.00 91.19 106 ALA A CA 1
ATOM 794 C C . ALA A 1 106 ? -4.218 -5.339 14.572 1.00 91.19 106 ALA A C 1
ATOM 796 O O . ALA A 1 106 ? -5.400 -5.085 14.767 1.00 91.19 106 ALA A O 1
ATOM 797 N N . ALA A 1 107 ? -3.658 -6.454 15.054 1.00 93.44 107 ALA A N 1
ATOM 798 C CA . ALA A 1 107 ? -4.432 -7.466 15.774 1.00 93.44 107 ALA A CA 1
ATOM 799 C C . ALA A 1 107 ? -5.056 -6.938 17.081 1.00 93.44 107 ALA A C 1
ATOM 801 O O . ALA A 1 107 ? -6.182 -7.296 17.410 1.00 93.44 107 ALA A O 1
ATOM 802 N N . ARG A 1 108 ? -4.350 -6.072 17.828 1.00 94.50 108 ARG A N 1
ATOM 803 C CA . ARG A 1 108 ? -4.903 -5.421 19.032 1.00 94.50 108 ARG A CA 1
ATOM 804 C C . ARG A 1 108 ? -6.073 -4.500 18.698 1.00 94.50 108 ARG A C 1
ATOM 806 O O . ARG A 1 108 ? -7.057 -4.501 19.426 1.00 94.50 108 ARG A O 1
ATOM 813 N N . ARG A 1 109 ? -5.965 -3.737 17.610 1.00 93.94 109 ARG A N 1
ATOM 814 C CA . ARG A 1 109 ? -7.050 -2.896 17.097 1.00 93.94 109 ARG A CA 1
ATOM 815 C C . ARG A 1 109 ? -8.274 -3.732 16.736 1.00 93.94 109 ARG A C 1
ATOM 817 O O . ARG A 1 109 ? -9.369 -3.411 17.177 1.00 93.94 109 ARG A O 1
ATOM 824 N N . ASP A 1 110 ? -8.081 -4.816 15.992 1.00 94.25 110 ASP A N 1
ATOM 825 C CA . ASP A 1 110 ? -9.184 -5.684 15.565 1.00 94.25 110 ASP A CA 1
ATOM 826 C C . ASP A 1 110 ? -9.856 -6.372 16.761 1.00 94.25 110 ASP A C 1
ATOM 828 O O . ASP A 1 110 ? -11.079 -6.466 16.812 1.00 94.25 110 ASP A O 1
ATOM 832 N N . ALA A 1 111 ? -9.072 -6.779 17.764 1.00 95.25 111 ALA A N 1
ATOM 833 C CA . ALA A 1 111 ? -9.599 -7.318 19.014 1.00 95.25 111 ALA A CA 1
ATOM 834 C C . ALA A 1 111 ? -10.397 -6.277 19.817 1.00 95.25 111 ALA A C 1
ATOM 836 O O . ALA A 1 111 ? -11.436 -6.618 20.368 1.00 95.25 111 ALA A O 1
ATOM 837 N N . ALA A 1 112 ? -9.946 -5.018 19.867 1.00 94.69 112 ALA A N 1
ATOM 838 C CA . ALA A 1 112 ? -10.674 -3.943 20.544 1.00 94.69 112 ALA A CA 1
ATOM 839 C C . ALA A 1 112 ? -12.009 -3.627 19.847 1.00 94.69 112 ALA A C 1
ATOM 841 O O . ALA A 1 112 ? -13.026 -3.461 20.516 1.00 94.69 112 ALA A O 1
ATOM 842 N N . LEU A 1 113 ? -12.023 -3.612 18.508 1.00 94.19 113 LEU A N 1
ATOM 843 C CA . LEU A 1 113 ? -13.256 -3.473 17.727 1.00 94.19 113 LEU A CA 1
ATOM 844 C C . LEU A 1 113 ? -14.223 -4.641 17.999 1.00 94.19 113 LEU A C 1
ATOM 846 O O . LEU A 1 113 ? -15.402 -4.432 18.260 1.00 94.19 113 LEU A O 1
ATOM 850 N N . ALA A 1 114 ? -13.727 -5.879 17.997 1.00 95.12 114 ALA A N 1
ATOM 851 C CA . ALA A 1 114 ? -14.559 -7.047 18.281 1.00 95.12 114 ALA A CA 1
ATOM 852 C C . ALA A 1 114 ? -15.115 -7.038 19.717 1.00 95.12 114 ALA A C 1
ATOM 854 O O . ALA A 1 114 ? -16.304 -7.263 19.912 1.00 95.12 114 ALA A O 1
ATOM 855 N N . ALA A 1 115 ? -14.281 -6.717 20.711 1.00 94.50 115 ALA A N 1
ATOM 856 C CA . ALA A 1 115 ? -14.685 -6.690 22.115 1.00 94.50 115 ALA A CA 1
ATOM 857 C C . ALA A 1 115 ? -15.789 -5.660 22.392 1.00 94.50 115 ALA A C 1
ATOM 859 O O . ALA A 1 115 ? -16.680 -5.917 23.198 1.00 94.50 115 ALA A O 1
ATOM 860 N N . LEU A 1 116 ? -15.746 -4.506 21.719 1.00 95.12 116 LEU A N 1
ATOM 861 C CA . LEU A 1 116 ? -16.782 -3.487 21.848 1.00 95.12 116 LEU A CA 1
ATOM 862 C C . LEU A 1 116 ? -18.084 -3.890 21.136 1.00 95.12 116 LEU A C 1
ATOM 864 O O . LEU A 1 116 ? -19.163 -3.613 21.650 1.00 95.12 116 LEU A O 1
ATOM 868 N N . ALA A 1 117 ? -18.002 -4.603 20.006 1.00 95.00 117 ALA A N 1
ATOM 869 C CA . ALA A 1 117 ? -19.175 -5.133 19.302 1.00 95.00 117 ALA A CA 1
ATOM 870 C C . ALA A 1 117 ? -20.009 -6.108 20.155 1.00 95.00 117 ALA A C 1
ATOM 872 O O . ALA A 1 117 ? -21.210 -6.244 19.938 1.00 95.00 117 ALA A O 1
ATOM 873 N N . GLU A 1 118 ? -19.366 -6.791 21.105 1.00 95.50 118 GLU A N 1
ATOM 874 C CA . GLU A 1 118 ? -19.982 -7.776 22.000 1.00 95.50 118 GLU A CA 1
ATOM 875 C C . GLU A 1 118 ? -20.521 -7.160 23.302 1.00 95.50 118 GLU A C 1
ATOM 877 O O . GLU A 1 118 ? -21.146 -7.862 24.100 1.00 95.50 118 GLU A O 1
ATOM 882 N N . GLN A 1 119 ? -20.302 -5.860 23.537 1.00 96.19 119 GLN A N 1
ATOM 883 C CA . GLN A 1 119 ? -20.729 -5.219 24.778 1.00 96.19 119 GLN A CA 1
ATOM 884 C C . GLN A 1 119 ? -22.255 -5.212 24.911 1.00 96.19 119 GLN A C 1
ATOM 886 O O . GLN A 1 119 ? -22.943 -4.824 23.962 1.00 96.19 119 GLN A O 1
ATOM 891 N N . PRO A 1 120 ? -22.813 -5.547 26.093 1.00 95.31 120 PRO A N 1
ATOM 892 C CA . PRO A 1 120 ? -24.260 -5.569 26.302 1.00 95.31 120 PRO A CA 1
ATOM 893 C C . PRO A 1 120 ? -24.959 -4.260 25.926 1.00 95.31 120 PRO A C 1
ATOM 895 O O . PRO A 1 120 ? -26.059 -4.306 25.386 1.00 95.31 120 PRO A O 1
ATOM 898 N N . ALA A 1 121 ? -24.316 -3.108 26.150 1.00 93.44 121 ALA A N 1
ATOM 899 C CA . ALA A 1 121 ? -24.837 -1.811 25.726 1.00 93.44 121 ALA A CA 1
ATOM 900 C C . ALA A 1 121 ? -24.962 -1.694 24.200 1.00 93.44 121 ALA A C 1
ATOM 902 O O . ALA A 1 121 ? -25.998 -1.282 23.698 1.00 93.44 121 ALA A O 1
ATOM 903 N N . VAL A 1 122 ? -23.939 -2.117 23.457 1.00 93.31 122 VAL A N 1
ATOM 904 C CA . VAL A 1 122 ? -23.907 -2.048 21.986 1.00 93.31 122 VAL A CA 1
ATOM 905 C C . VAL A 1 122 ? -24.857 -3.070 21.351 1.00 93.31 122 VAL A C 1
ATOM 907 O O . VAL A 1 122 ? -25.437 -2.810 20.300 1.00 93.31 122 VAL A O 1
ATOM 910 N N . VAL A 1 123 ? -25.031 -4.235 21.979 1.00 94.31 123 VAL A N 1
ATOM 911 C CA . VAL A 1 123 ? -25.940 -5.292 21.504 1.00 94.31 123 VAL A CA 1
ATOM 912 C C . VAL A 1 123 ? -27.399 -4.988 21.854 1.00 94.31 123 VAL A C 1
ATOM 914 O O . VAL A 1 123 ? -28.292 -5.280 21.061 1.00 94.31 123 VAL A O 1
ATOM 917 N N . GLY A 1 124 ? -27.643 -4.451 23.050 1.00 91.62 124 GLY A N 1
ATOM 918 C CA . GLY A 1 124 ? -28.980 -4.239 23.602 1.00 91.62 124 GLY A CA 1
ATOM 919 C C . GLY A 1 124 ? -29.614 -2.889 23.266 1.00 91.62 124 GLY A C 1
ATOM 920 O O . GLY A 1 124 ? -30.824 -2.755 23.425 1.00 91.62 124 GLY A O 1
ATOM 921 N N . ASP A 1 125 ? -28.836 -1.908 22.804 1.00 93.12 125 ASP A N 1
ATOM 922 C CA . ASP A 1 125 ? -29.329 -0.620 22.307 1.00 93.12 125 ASP A CA 1
ATOM 923 C C . ASP A 1 125 ? -29.231 -0.578 20.773 1.00 93.12 125 ASP A C 1
ATOM 925 O O . ASP A 1 125 ? -28.143 -0.617 20.194 1.00 93.12 125 ASP A O 1
ATOM 929 N N . GLU A 1 126 ? -30.383 -0.525 20.098 1.00 92.25 126 GLU A N 1
ATOM 930 C CA . GLU A 1 126 ? -30.463 -0.571 18.634 1.00 92.25 126 GLU A CA 1
ATOM 931 C C . GLU A 1 126 ? -29.788 0.633 17.959 1.00 92.25 126 GLU A C 1
ATOM 933 O O . GLU A 1 126 ? -29.147 0.477 16.912 1.00 92.25 126 GLU A O 1
ATOM 938 N N . GLU A 1 127 ? -29.906 1.820 18.555 1.00 91.69 127 GLU A N 1
ATOM 939 C CA . GLU A 1 127 ? -29.340 3.058 18.024 1.00 91.69 127 GLU A CA 1
ATOM 940 C C . GLU A 1 127 ? -27.817 3.037 18.156 1.00 91.69 127 GLU A C 1
ATOM 942 O O . GLU A 1 127 ? -27.105 3.207 17.160 1.00 91.69 127 GLU A O 1
ATOM 947 N N . LEU A 1 128 ? -27.316 2.718 19.353 1.00 90.94 128 LEU A N 1
ATOM 948 C CA . LEU A 1 128 ? -25.883 2.586 19.607 1.00 90.94 128 LEU A CA 1
ATOM 949 C C . LEU A 1 128 ? -25.262 1.467 18.765 1.00 90.94 128 LEU A C 1
ATOM 951 O O . LEU A 1 128 ? -24.226 1.667 18.129 1.00 90.94 128 LEU A O 1
ATOM 955 N N . GLY A 1 129 ? -25.911 0.304 18.698 1.00 92.94 129 GLY A N 1
ATOM 956 C CA . GLY A 1 129 ? -25.472 -0.813 17.869 1.00 92.94 129 GLY A CA 1
ATOM 957 C C . GLY A 1 129 ? -25.420 -0.458 16.383 1.00 92.94 129 GLY A C 1
ATOM 958 O O . GLY A 1 129 ? -24.498 -0.869 15.675 1.00 92.94 129 GLY A O 1
ATOM 959 N N . THR A 1 130 ? -26.375 0.334 15.891 1.00 91.88 130 THR A N 1
ATOM 960 C CA . THR A 1 130 ? -26.394 0.803 14.498 1.00 91.88 130 THR A CA 1
ATOM 961 C C . THR A 1 130 ? -25.285 1.811 14.222 1.00 91.88 130 THR A C 1
ATOM 963 O O . THR A 1 130 ? -24.553 1.643 13.242 1.00 91.88 130 THR A O 1
ATOM 966 N N . ALA A 1 131 ? -25.108 2.807 15.094 1.00 90.31 131 ALA A N 1
ATOM 967 C CA . ALA A 1 131 ? -24.017 3.772 14.987 1.00 90.31 131 ALA A CA 1
ATOM 968 C C . ALA A 1 131 ? -22.651 3.066 15.012 1.00 90.31 131 ALA A C 1
ATOM 970 O O . ALA A 1 131 ? -21.793 3.328 14.165 1.00 90.31 131 ALA A O 1
ATOM 971 N N . TYR A 1 132 ? -22.474 2.105 15.924 1.00 93.12 132 TYR A N 1
ATOM 972 C CA . TYR A 1 132 ? -21.234 1.350 16.053 1.00 93.12 132 TYR A CA 1
ATOM 973 C C . TYR A 1 132 ? -20.933 0.490 14.820 1.00 93.12 132 TYR A C 1
ATOM 975 O O . TYR A 1 132 ? -19.814 0.524 14.304 1.00 93.12 132 TYR A O 1
ATOM 983 N N . ARG A 1 133 ? -21.925 -0.232 14.280 1.00 92.75 133 ARG A N 1
ATOM 984 C CA . ARG A 1 133 ? -21.759 -0.989 13.026 1.00 92.75 133 ARG A CA 1
ATOM 985 C C . ARG A 1 133 ? -21.359 -0.084 11.865 1.00 92.75 133 ARG A C 1
ATOM 987 O O . ARG A 1 133 ? -20.418 -0.417 11.150 1.00 92.75 133 ARG A O 1
ATOM 994 N N . ALA A 1 134 ? -22.013 1.069 11.711 1.00 89.75 134 ALA A N 1
ATOM 995 C CA . ALA A 1 134 ? -21.670 2.031 10.665 1.00 89.75 134 ALA A CA 1
ATOM 996 C C . ALA A 1 134 ? -20.220 2.530 10.800 1.00 89.75 134 ALA A C 1
ATOM 998 O O . ALA A 1 134 ? -19.495 2.615 9.806 1.00 89.75 134 ALA A O 1
ATOM 999 N N . PHE A 1 135 ? -19.770 2.801 12.029 1.00 90.31 135 PHE A N 1
ATOM 1000 C CA . PHE A 1 135 ? -18.377 3.137 12.311 1.00 90.31 135 PHE A CA 1
ATOM 1001 C C . PHE A 1 135 ? -17.414 2.006 11.912 1.00 90.31 135 PHE A C 1
ATOM 1003 O O . PHE A 1 135 ? -16.467 2.259 11.166 1.00 90.31 135 PHE A O 1
ATOM 1010 N N . VAL A 1 136 ? -17.661 0.765 12.347 1.00 91.56 136 VAL A N 1
ATOM 1011 C CA . VAL A 1 136 ? -16.803 -0.392 12.028 1.00 91.56 136 VAL A CA 1
ATOM 1012 C C . VAL A 1 136 ? -16.749 -0.649 10.519 1.00 91.56 136 VAL A C 1
ATOM 1014 O O . VAL A 1 136 ? -15.663 -0.854 9.973 1.00 91.56 136 VAL A O 1
ATOM 1017 N N . GLU A 1 137 ? -17.885 -0.590 9.823 1.00 88.50 137 GLU A N 1
ATOM 1018 C CA . GLU A 1 137 ? -17.958 -0.746 8.365 1.00 88.50 137 GLU A CA 1
ATOM 1019 C C . GLU A 1 137 ? -17.173 0.348 7.630 1.00 88.50 137 GLU A C 1
ATOM 1021 O O . GLU A 1 137 ? -16.391 0.051 6.721 1.00 88.50 137 GLU A O 1
ATOM 1026 N N . GLY A 1 138 ? -17.319 1.609 8.049 1.00 84.06 138 GLY A N 1
ATOM 1027 C CA . GLY A 1 138 ? -16.539 2.720 7.504 1.00 84.06 138 GLY A CA 1
ATOM 1028 C C . GLY A 1 138 ? -15.039 2.554 7.759 1.00 84.06 138 GLY A C 1
ATOM 1029 O O . GLY A 1 138 ? -14.214 2.764 6.864 1.00 84.06 138 GLY A O 1
ATOM 1030 N N . TYR A 1 139 ? -14.674 2.106 8.959 1.00 86.56 139 TYR A N 1
ATOM 1031 C CA . TYR A 1 139 ? -13.288 1.905 9.367 1.00 86.56 139 TYR A CA 1
ATOM 1032 C C . TYR A 1 139 ? -12.624 0.683 8.701 1.00 86.56 139 TYR A C 1
ATOM 1034 O O . TYR A 1 139 ? -11.406 0.671 8.486 1.00 86.56 139 TYR A O 1
ATOM 1042 N N . ALA A 1 140 ? -13.396 -0.331 8.298 1.00 87.69 140 ALA A N 1
ATOM 1043 C CA . ALA A 1 140 ? -12.892 -1.532 7.627 1.00 87.69 140 ALA A CA 1
ATOM 1044 C C . ALA A 1 140 ? -12.126 -1.209 6.329 1.00 87.69 140 ALA A C 1
ATOM 1046 O O . ALA A 1 140 ? -11.088 -1.805 6.038 1.00 87.69 140 ALA A O 1
ATOM 1047 N N . ALA A 1 141 ? -12.585 -0.219 5.556 1.00 82.69 141 ALA A N 1
ATOM 1048 C CA . ALA A 1 141 ? -11.887 0.210 4.343 1.00 82.69 141 ALA A CA 1
ATOM 1049 C C . ALA A 1 141 ? -10.524 0.859 4.652 1.00 82.69 141 ALA A C 1
ATOM 1051 O O . ALA A 1 141 ? -9.550 0.659 3.919 1.00 82.69 141 ALA A O 1
ATOM 1052 N N . VAL A 1 142 ? -10.446 1.620 5.746 1.00 83.44 142 VAL A N 1
ATOM 1053 C CA . VAL A 1 142 ? -9.238 2.330 6.192 1.00 83.44 142 VAL A CA 1
ATOM 1054 C C . VAL A 1 142 ? -8.192 1.349 6.686 1.00 83.44 142 VAL A C 1
ATOM 1056 O O . VAL A 1 142 ? -7.057 1.365 6.208 1.00 83.44 142 VAL A O 1
ATOM 1059 N N . SER A 1 143 ? -8.595 0.463 7.595 1.00 87.44 143 SER A N 1
ATOM 1060 C CA . SER A 1 143 ? -7.744 -0.589 8.150 1.00 87.44 143 SER A CA 1
ATOM 1061 C C . SER A 1 143 ? -7.232 -1.518 7.054 1.00 87.44 143 SER A C 1
ATOM 1063 O O . SER A 1 143 ? -6.022 -1.688 6.930 1.00 87.44 143 SER A O 1
ATOM 1065 N N . ALA A 1 144 ? -8.098 -2.008 6.160 1.00 88.12 144 ALA A N 1
ATOM 1066 C CA . ALA A 1 144 ? -7.676 -2.836 5.029 1.00 88.12 144 ALA A CA 1
ATOM 1067 C C . ALA A 1 144 ? -6.651 -2.123 4.128 1.00 88.12 144 ALA A C 1
ATOM 1069 O O . ALA A 1 144 ? -5.676 -2.740 3.679 1.00 88.12 144 ALA A O 1
ATOM 1070 N N . TYR A 1 145 ? -6.837 -0.823 3.874 1.00 86.31 145 TYR A N 1
ATOM 1071 C CA . TYR A 1 145 ? -5.909 -0.023 3.079 1.00 86.31 145 TYR A CA 1
ATOM 1072 C C . TYR A 1 145 ? -4.558 0.178 3.788 1.00 86.31 145 TYR A C 1
ATOM 1074 O O . TYR A 1 145 ? -3.505 0.001 3.165 1.00 86.31 145 TYR A O 1
ATOM 1082 N N . GLN A 1 146 ? -4.568 0.532 5.075 1.00 86.25 146 GLN A N 1
ATOM 1083 C CA . GLN A 1 146 ? -3.363 0.746 5.881 1.00 86.25 146 GLN A CA 1
ATOM 1084 C C . GLN A 1 146 ? -2.588 -0.556 6.109 1.00 86.25 146 GLN A C 1
ATOM 1086 O O . GLN A 1 146 ? -1.382 -0.610 5.860 1.00 86.25 146 GLN A O 1
ATOM 1091 N N . ASP A 1 147 ? -3.264 -1.620 6.532 1.00 89.69 147 ASP A N 1
ATOM 1092 C CA . ASP A 1 147 ? -2.655 -2.919 6.820 1.00 89.69 147 ASP A CA 1
ATOM 1093 C C . ASP A 1 147 ? -2.087 -3.549 5.557 1.00 89.69 147 ASP A C 1
ATOM 1095 O O . ASP A 1 147 ? -0.968 -4.065 5.561 1.00 89.69 147 ASP A O 1
ATOM 1099 N N . GLY A 1 148 ? -2.811 -3.431 4.442 1.00 90.81 148 GLY A N 1
ATOM 1100 C CA . GLY A 1 148 ? -2.333 -3.888 3.146 1.00 90.81 148 GLY A CA 1
ATOM 1101 C C . GLY A 1 148 ? -1.048 -3.184 2.727 1.00 90.81 148 GLY A C 1
ATOM 1102 O O . GLY A 1 148 ? -0.129 -3.836 2.221 1.00 90.81 148 GLY A O 1
ATOM 1103 N N . PHE A 1 149 ? -0.950 -1.874 2.972 1.00 88.88 149 PHE A N 1
ATOM 1104 C CA . PHE A 1 149 ? 0.260 -1.112 2.681 1.00 88.88 149 PHE A CA 1
ATOM 1105 C C . PHE A 1 149 ? 1.403 -1.533 3.598 1.00 88.88 149 PHE A C 1
ATOM 1107 O O . PHE A 1 149 ? 2.458 -1.944 3.116 1.00 88.88 149 PHE A O 1
ATOM 1114 N N . ASN A 1 150 ? 1.172 -1.510 4.910 1.00 89.31 150 ASN A N 1
ATOM 1115 C CA . ASN A 1 150 ? 2.175 -1.825 5.918 1.00 89.31 150 ASN A CA 1
ATOM 1116 C C . ASN A 1 150 ? 2.699 -3.262 5.782 1.00 89.31 150 ASN A C 1
ATOM 1118 O O . ASN A 1 150 ? 3.908 -3.478 5.767 1.00 89.31 150 ASN A O 1
ATOM 1122 N N . GLY A 1 151 ? 1.813 -4.241 5.596 1.00 90.62 151 GLY A N 1
ATOM 1123 C CA . GLY A 1 151 ? 2.188 -5.639 5.381 1.00 90.62 151 GLY A CA 1
ATOM 1124 C C . GLY A 1 151 ? 2.975 -5.859 4.086 1.00 90.62 151 GLY A C 1
ATOM 1125 O O . GLY A 1 151 ? 3.842 -6.731 4.022 1.00 90.62 151 GLY A O 1
ATOM 1126 N N . SER A 1 152 ? 2.733 -5.032 3.065 1.00 91.56 152 SER A N 1
ATOM 1127 C CA . SER A 1 152 ? 3.434 -5.113 1.778 1.00 91.56 152 SER A CA 1
ATOM 1128 C C . SER A 1 152 ? 4.706 -4.265 1.721 1.00 91.56 152 SER A C 1
ATOM 1130 O O . SER A 1 152 ? 5.506 -4.445 0.803 1.00 91.56 152 SER A O 1
ATOM 1132 N N . TYR A 1 153 ? 4.923 -3.362 2.680 1.00 91.44 153 TYR A N 1
ATOM 1133 C CA . TYR A 1 153 ? 5.906 -2.280 2.588 1.00 91.44 153 TYR A CA 1
ATOM 1134 C C . TYR A 1 153 ? 7.346 -2.740 2.277 1.00 91.44 153 TYR A C 1
ATOM 1136 O O . TYR A 1 153 ? 7.957 -2.193 1.356 1.00 91.44 153 TYR A O 1
ATOM 1144 N N . PRO A 1 154 ? 7.901 -3.793 2.916 1.00 92.50 154 PRO A N 1
ATOM 1145 C CA . PRO A 1 154 ? 9.249 -4.258 2.590 1.00 92.50 154 PRO A CA 1
ATOM 1146 C C . PRO A 1 154 ? 9.351 -4.837 1.173 1.00 92.50 154 PRO A C 1
ATOM 1148 O O . PRO A 1 154 ? 10.370 -4.700 0.505 1.00 92.50 154 PRO A O 1
ATOM 1151 N N . VAL A 1 155 ? 8.305 -5.513 0.693 1.00 92.62 155 VAL A N 1
ATOM 1152 C CA . VAL A 1 155 ? 8.280 -6.050 -0.676 1.00 92.62 155 VAL A CA 1
ATOM 1153 C C . VAL A 1 155 ? 8.091 -4.921 -1.682 1.00 92.62 155 VAL A C 1
ATOM 1155 O O . VAL A 1 155 ? 8.709 -4.949 -2.740 1.00 92.62 155 VAL A O 1
ATOM 1158 N N . PHE A 1 156 ? 7.281 -3.925 -1.334 1.00 91.62 156 PHE A N 1
ATOM 1159 C CA . PHE A 1 156 ? 7.044 -2.734 -2.134 1.00 91.62 156 PHE A CA 1
ATOM 1160 C C . PHE A 1 156 ? 8.342 -1.960 -2.395 1.00 91.62 156 PHE A C 1
ATOM 1162 O O . PHE A 1 156 ? 8.626 -1.678 -3.555 1.00 91.62 156 PHE A O 1
ATOM 1169 N N . LEU A 1 157 ? 9.171 -1.713 -1.371 1.00 90.12 157 LEU A N 1
ATOM 1170 C CA . LEU A 1 157 ? 10.474 -1.054 -1.550 1.00 90.12 157 LEU A CA 1
ATOM 1171 C C . LEU A 1 157 ? 11.402 -1.855 -2.475 1.00 90.12 157 LEU A C 1
ATOM 1173 O O . LEU A 1 157 ? 11.953 -1.310 -3.426 1.00 90.12 157 LEU A O 1
ATOM 1177 N N . ALA A 1 158 ? 11.519 -3.166 -2.243 1.00 90.94 158 ALA A N 1
ATOM 1178 C CA . ALA A 1 158 ? 12.376 -4.029 -3.056 1.00 90.94 158 ALA A CA 1
ATOM 1179 C C . ALA A 1 158 ? 11.901 -4.130 -4.518 1.00 90.94 158 ALA A C 1
ATOM 1181 O O . ALA A 1 158 ? 12.714 -4.173 -5.436 1.00 90.94 158 ALA A O 1
ATOM 1182 N N . ALA A 1 159 ? 10.585 -4.192 -4.744 1.00 91.25 159 ALA A N 1
ATOM 1183 C CA . ALA A 1 159 ? 10.017 -4.189 -6.087 1.00 91.25 159 ALA A CA 1
ATOM 1184 C C . ALA A 1 159 ? 10.226 -2.834 -6.771 1.00 91.25 159 ALA A C 1
ATOM 1186 O O . ALA A 1 159 ? 10.601 -2.808 -7.936 1.00 91.25 159 ALA A O 1
ATOM 1187 N N . GLY A 1 160 ? 10.014 -1.728 -6.052 1.00 87.88 160 GLY A N 1
ATOM 1188 C CA . GLY A 1 160 ? 10.215 -0.375 -6.562 1.00 87.88 160 GLY A CA 1
ATOM 1189 C C . GLY A 1 160 ? 11.627 -0.159 -7.094 1.00 87.88 160 GLY A C 1
ATOM 1190 O O . GLY A 1 160 ? 11.777 0.265 -8.235 1.00 87.88 160 GLY A O 1
ATOM 1191 N N . ASP A 1 161 ? 12.636 -0.542 -6.315 1.00 88.12 161 ASP A N 1
ATOM 1192 C CA . ASP A 1 161 ? 14.049 -0.428 -6.689 1.00 88.12 161 ASP A CA 1
ATOM 1193 C C . ASP A 1 161 ? 14.403 -1.285 -7.917 1.00 88.12 161 ASP A C 1
ATOM 1195 O O . ASP A 1 161 ? 14.880 -0.775 -8.932 1.00 88.12 161 ASP A O 1
ATOM 1199 N N . ALA A 1 162 ? 14.041 -2.574 -7.884 1.00 90.38 162 ALA A N 1
ATOM 1200 C CA . ALA A 1 162 ? 14.265 -3.494 -8.999 1.00 90.38 162 ALA A CA 1
ATOM 1201 C C . ALA A 1 162 ? 13.556 -3.058 -10.291 1.00 90.38 162 ALA A C 1
ATOM 1203 O O . ALA A 1 162 ? 14.012 -3.359 -11.388 1.00 90.38 162 ALA A O 1
ATOM 1204 N N . CYS A 1 163 ? 12.408 -2.394 -10.175 1.00 89.75 163 CYS A N 1
ATOM 1205 C CA . CYS A 1 163 ? 11.670 -1.878 -11.317 1.00 89.75 163 CYS A CA 1
ATOM 1206 C C . CYS A 1 163 ? 12.264 -0.549 -11.816 1.00 89.75 163 CYS A C 1
ATOM 1208 O O . CYS A 1 163 ? 12.370 -0.346 -13.021 1.00 89.75 163 CYS A O 1
ATOM 1210 N N . GLN A 1 164 ? 12.684 0.350 -10.923 1.00 85.62 164 GLN A N 1
ATOM 1211 C CA . GLN A 1 164 ? 13.269 1.641 -11.294 1.00 85.62 164 GLN A CA 1
ATOM 1212 C C . GLN A 1 164 ? 14.633 1.492 -11.985 1.00 85.62 164 GLN A C 1
ATOM 1214 O O . GLN A 1 164 ? 14.942 2.274 -12.888 1.00 85.62 164 GLN A O 1
ATOM 1219 N N . SER A 1 165 ? 15.421 0.476 -11.622 1.00 88.56 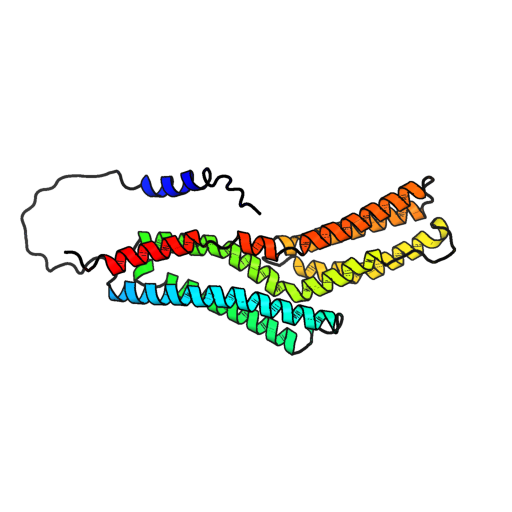165 SER A N 1
ATOM 1220 C CA . SER A 1 165 ? 16.725 0.206 -12.241 1.00 88.56 165 SER A CA 1
ATOM 1221 C C . SER A 1 165 ? 16.642 -0.108 -13.742 1.00 88.56 165 SER A C 1
ATOM 1223 O O . SER A 1 165 ? 17.615 0.115 -14.462 1.00 88.56 165 SER A O 1
ATOM 1225 N N . LEU A 1 166 ? 15.474 -0.525 -14.249 1.00 89.81 166 LEU A N 1
ATOM 1226 C CA . LEU A 1 166 ? 15.254 -0.823 -15.670 1.00 89.81 166 LEU A CA 1
ATOM 1227 C C . LEU A 1 166 ? 15.510 0.366 -16.593 1.00 89.81 166 LEU A C 1
ATOM 1229 O O . LEU A 1 166 ? 15.997 0.187 -17.708 1.00 89.81 166 LEU A O 1
ATOM 1233 N N . VAL A 1 167 ? 15.243 1.586 -16.120 1.00 85.06 167 VAL A N 1
ATOM 1234 C CA . VAL A 1 167 ? 15.534 2.817 -16.873 1.00 85.06 167 VAL A CA 1
ATOM 1235 C C . VAL A 1 167 ? 17.047 2.983 -17.094 1.00 85.06 167 VAL A C 1
ATOM 1237 O O . VAL A 1 167 ? 17.475 3.579 -18.081 1.00 85.06 167 VAL A O 1
ATOM 1240 N N . GLY A 1 168 ? 17.871 2.414 -16.210 1.00 85.69 168 GLY A N 1
ATOM 1241 C CA . GLY A 1 168 ? 19.329 2.413 -16.309 1.00 85.69 168 GLY A CA 1
ATOM 1242 C C . GLY A 1 168 ? 19.910 1.386 -17.284 1.00 85.69 168 GLY A C 1
ATOM 1243 O O . GLY A 1 168 ? 21.101 1.460 -17.570 1.00 85.69 168 GLY A O 1
ATOM 1244 N N . VAL A 1 169 ? 19.115 0.454 -17.825 1.00 88.44 169 VAL A N 1
ATOM 1245 C CA . VAL A 1 169 ? 19.605 -0.554 -18.782 1.00 88.44 169 VAL A CA 1
ATOM 1246 C C . VAL A 1 169 ? 19.770 0.085 -20.160 1.00 88.44 169 VAL A C 1
ATOM 1248 O O . VAL A 1 169 ? 18.790 0.283 -20.883 1.00 88.44 169 VAL A O 1
ATOM 1251 N N . GLN A 1 170 ? 21.005 0.423 -20.519 1.00 85.12 170 GLN A N 1
ATOM 1252 C CA . GLN A 1 170 ? 21.364 1.130 -21.753 1.00 85.12 170 GLN A CA 1
ATOM 1253 C C . GLN A 1 170 ? 21.888 0.172 -22.838 1.00 85.12 170 GLN A C 1
ATOM 1255 O O . GLN A 1 170 ? 22.350 -0.922 -22.503 1.00 85.12 170 GLN A O 1
ATOM 1260 N N . PRO A 1 171 ? 21.839 0.560 -24.127 1.00 81.75 171 PRO A N 1
ATOM 1261 C CA . PRO A 1 171 ? 22.498 -0.197 -25.186 1.00 81.75 171 PRO A CA 1
ATOM 1262 C C . PRO A 1 171 ? 24.027 -0.242 -24.971 1.00 81.75 171 PRO A C 1
ATOM 1264 O O . PRO A 1 171 ? 24.596 0.695 -24.399 1.00 81.75 171 PRO A O 1
ATOM 1267 N N . PRO A 1 172 ? 24.716 -1.281 -25.475 1.00 76.94 172 PRO A N 1
ATOM 1268 C CA . PRO A 1 172 ? 26.172 -1.301 -25.595 1.00 76.94 172 PRO A CA 1
ATOM 1269 C C . PRO A 1 172 ? 26.714 -0.046 -26.297 1.00 76.94 172 PRO A C 1
ATOM 1271 O O . PRO A 1 172 ? 26.169 0.410 -27.303 1.00 76.94 172 PRO A O 1
ATOM 1274 N N . ALA A 1 173 ? 27.802 0.522 -25.772 1.00 73.56 173 ALA A N 1
ATOM 1275 C CA . ALA A 1 173 ? 28.383 1.750 -26.308 1.00 73.56 173 ALA A CA 1
ATOM 1276 C C . ALA A 1 173 ? 29.030 1.538 -27.690 1.00 73.56 173 ALA A C 1
ATOM 1278 O O . ALA A 1 173 ? 29.727 0.550 -27.912 1.00 73.56 173 ALA A O 1
ATOM 1279 N N . GLY A 1 174 ? 28.866 2.516 -28.589 1.00 64.50 174 GLY A N 1
ATOM 1280 C CA . GLY A 1 174 ? 29.651 2.630 -29.826 1.00 64.50 174 GLY A CA 1
ATOM 1281 C C . GLY A 1 174 ? 29.206 1.769 -31.015 1.00 64.50 174 GLY A C 1
ATOM 1282 O O . GLY A 1 174 ? 29.863 1.834 -32.048 1.00 64.50 174 GLY A O 1
ATOM 1283 N N . ALA A 1 175 ? 28.109 1.014 -30.909 1.00 68.19 175 ALA A N 1
ATOM 1284 C CA . ALA A 1 175 ? 27.564 0.202 -32.001 1.00 68.19 175 ALA A CA 1
ATOM 1285 C C . ALA A 1 175 ? 26.120 0.604 -32.348 1.00 68.19 175 ALA A C 1
ATOM 1287 O O . ALA A 1 175 ? 25.430 1.244 -31.550 1.00 68.19 175 ALA A O 1
ATOM 1288 N N . SER A 1 176 ? 25.669 0.277 -33.562 1.00 79.62 176 SER A N 1
ATOM 1289 C CA . SER A 1 176 ? 24.325 0.651 -34.014 1.00 79.62 176 SER A CA 1
ATOM 1290 C C . SER A 1 176 ? 23.243 -0.116 -33.242 1.00 79.62 176 SER A C 1
ATOM 1292 O O . SER A 1 176 ? 23.461 -1.229 -32.754 1.00 79.62 176 SER A O 1
ATOM 1294 N N . TYR A 1 177 ? 22.040 0.454 -33.137 1.00 81.88 177 TYR A N 1
ATOM 1295 C CA . TYR A 1 177 ? 20.913 -0.219 -32.481 1.00 81.88 177 TYR A CA 1
ATOM 1296 C C . TYR A 1 177 ? 20.471 -1.492 -33.210 1.00 81.88 177 TYR A C 1
ATOM 1298 O O . TYR A 1 177 ? 20.031 -2.436 -32.562 1.00 81.88 177 TYR A O 1
ATOM 1306 N N . SER A 1 178 ? 20.652 -1.559 -34.530 1.00 77.81 178 SER A N 1
ATOM 1307 C CA . SER A 1 178 ? 20.409 -2.770 -35.317 1.00 77.81 178 SER A CA 1
ATOM 1308 C C . SER A 1 178 ? 21.371 -3.910 -34.983 1.00 77.81 178 SER A C 1
ATOM 1310 O O . SER A 1 178 ? 20.986 -5.073 -35.036 1.00 77.81 178 SER A O 1
ATOM 1312 N N . GLU A 1 179 ? 22.608 -3.596 -34.594 1.00 80.44 179 GLU A N 1
ATOM 1313 C CA . GLU A 1 179 ? 23.611 -4.598 -34.205 1.00 80.44 179 GLU A CA 1
ATOM 1314 C C . GLU A 1 179 ? 23.478 -4.998 -32.732 1.00 80.44 179 GLU A C 1
ATOM 1316 O O . GLU A 1 179 ? 23.714 -6.146 -32.365 1.00 80.44 179 GLU A O 1
ATOM 1321 N N . THR A 1 180 ? 23.096 -4.052 -31.873 1.00 83.56 180 THR A N 1
ATOM 1322 C CA . THR A 1 180 ? 23.109 -4.236 -30.414 1.00 83.56 180 THR A CA 1
ATOM 1323 C C . THR A 1 180 ? 21.738 -4.458 -29.791 1.00 83.56 180 THR A C 1
ATOM 1325 O O . THR A 1 180 ? 21.651 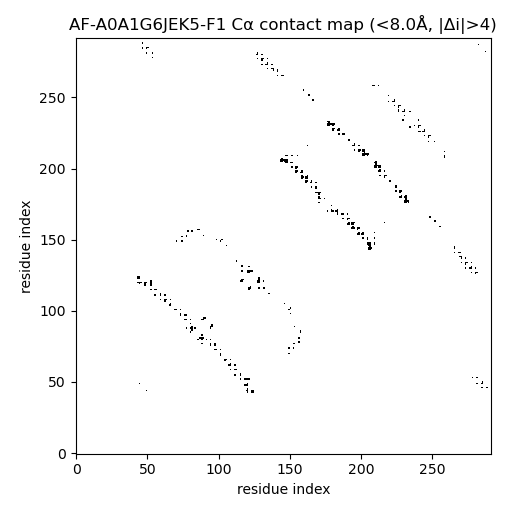-4.846 -28.627 1.00 83.56 180 THR A O 1
ATOM 1328 N N . GLY A 1 181 ? 20.659 -4.236 -30.539 1.00 85.19 181 GLY A N 1
ATOM 1329 C CA . GLY A 1 181 ? 19.297 -4.243 -30.016 1.00 85.19 181 GLY A CA 1
ATOM 1330 C C . GLY A 1 181 ? 18.857 -5.596 -29.460 1.00 85.19 181 GLY A C 1
ATOM 1331 O O . GLY A 1 181 ? 18.130 -5.626 -28.473 1.00 85.19 181 GLY A O 1
ATOM 1332 N N . ALA A 1 182 ? 19.336 -6.711 -30.027 1.00 88.19 182 ALA A N 1
ATOM 1333 C CA . ALA A 1 182 ? 19.072 -8.049 -29.489 1.00 88.19 182 ALA A CA 1
ATOM 1334 C C . ALA A 1 182 ? 19.711 -8.243 -28.102 1.00 88.19 182 ALA A C 1
ATOM 1336 O O . ALA A 1 182 ? 19.019 -8.613 -27.158 1.00 88.19 182 ALA A O 1
ATOM 1337 N N . ALA A 1 183 ? 20.996 -7.902 -27.963 1.00 89.56 183 ALA A N 1
ATOM 1338 C CA . ALA A 1 183 ? 21.708 -7.968 -26.687 1.00 89.56 183 ALA A CA 1
ATOM 1339 C C . ALA A 1 183 ? 21.132 -6.985 -25.652 1.00 89.56 183 ALA A C 1
ATOM 1341 O O . ALA A 1 183 ? 21.061 -7.290 -24.465 1.00 89.56 183 ALA A O 1
ATOM 1342 N N . TRP A 1 184 ? 20.688 -5.803 -26.090 1.00 91.75 184 TRP A N 1
ATOM 1343 C CA . TRP A 1 184 ? 20.037 -4.835 -25.210 1.00 91.75 184 TRP A CA 1
ATOM 1344 C C . TRP A 1 184 ? 18.674 -5.327 -24.709 1.00 91.75 184 TRP A C 1
ATOM 1346 O O . TRP A 1 184 ? 18.371 -5.173 -23.524 1.00 91.75 184 TRP A O 1
ATOM 1356 N N . LEU A 1 185 ? 17.862 -5.928 -25.585 1.00 91.56 185 LEU A N 1
ATOM 1357 C CA . LEU A 1 185 ? 16.580 -6.519 -25.206 1.00 91.56 185 LEU A CA 1
ATOM 1358 C C . LEU A 1 185 ? 16.779 -7.651 -24.195 1.00 91.56 185 LEU A C 1
ATOM 1360 O O . LEU A 1 185 ? 16.141 -7.628 -23.148 1.00 91.56 185 LEU A O 1
ATOM 1364 N N . GLU A 1 186 ? 17.709 -8.570 -24.464 1.00 93.06 186 GLU A N 1
ATOM 1365 C CA . GLU A 1 186 ? 18.052 -9.670 -23.556 1.00 93.06 186 GLU A CA 1
ATOM 1366 C C . GLU A 1 186 ? 18.494 -9.149 -22.180 1.00 93.06 186 GLU A C 1
ATOM 1368 O O . GLU A 1 186 ? 17.938 -9.546 -21.155 1.00 93.06 186 GLU A O 1
ATOM 1373 N N . ALA A 1 187 ? 19.409 -8.173 -22.147 1.00 92.50 187 ALA A N 1
ATOM 1374 C CA . ALA A 1 187 ? 19.862 -7.553 -20.902 1.00 92.50 187 ALA A CA 1
ATOM 1375 C C . ALA A 1 187 ? 18.716 -6.872 -20.132 1.00 92.50 187 ALA A C 1
ATOM 1377 O O . ALA A 1 187 ? 18.665 -6.911 -18.900 1.00 92.50 187 ALA A O 1
ATOM 1378 N N . HIS A 1 188 ? 17.776 -6.238 -20.837 1.00 94.50 188 HIS A N 1
ATOM 1379 C CA . HIS A 1 188 ? 16.610 -5.636 -20.200 1.00 94.50 188 HIS A CA 1
ATOM 1380 C C . HIS A 1 188 ? 15.626 -6.684 -19.666 1.00 94.50 188 HIS A C 1
ATOM 1382 O O . HIS A 1 188 ? 15.099 -6.507 -18.568 1.00 94.50 188 HIS A O 1
ATOM 1388 N N . GLU A 1 189 ? 15.385 -7.774 -20.392 1.00 95.00 189 GLU A N 1
ATOM 1389 C CA . GLU A 1 189 ? 14.527 -8.872 -19.939 1.00 95.00 189 GLU A CA 1
ATOM 1390 C C . GLU A 1 189 ? 15.101 -9.577 -18.705 1.00 95.00 189 GLU A C 1
ATOM 1392 O O . GLU A 1 189 ? 14.368 -9.829 -17.741 1.00 95.00 189 GLU A O 1
ATOM 1397 N N . GLU A 1 190 ? 16.415 -9.810 -18.684 1.00 95.06 190 GLU A N 1
ATOM 1398 C CA . GLU A 1 190 ? 17.125 -10.342 -17.521 1.00 95.06 190 GLU A CA 1
ATOM 1399 C C . GLU A 1 190 ? 16.971 -9.411 -16.308 1.00 95.06 190 GLU A C 1
ATOM 1401 O O . GLU A 1 190 ? 16.556 -9.843 -15.225 1.00 95.06 190 GLU A O 1
ATOM 1406 N N . ALA A 1 191 ? 17.202 -8.108 -16.499 1.00 93.81 191 ALA A N 1
ATOM 1407 C CA . ALA A 1 191 ? 17.028 -7.102 -15.454 1.00 93.81 191 ALA A CA 1
ATOM 1408 C C . ALA A 1 191 ? 15.562 -6.956 -14.996 1.00 93.81 191 ALA A C 1
ATOM 1410 O O . ALA A 1 191 ? 15.301 -6.617 -13.838 1.00 93.81 191 ALA A O 1
ATOM 1411 N N . ALA A 1 192 ? 14.585 -7.233 -15.867 1.00 95.00 192 ALA A N 1
ATOM 1412 C CA . ALA A 1 192 ? 13.158 -7.159 -15.551 1.00 95.00 192 ALA A CA 1
ATOM 1413 C C . ALA A 1 192 ? 12.664 -8.341 -14.710 1.00 95.00 192 ALA A C 1
ATOM 1415 O O . ALA A 1 192 ? 11.681 -8.198 -13.970 1.00 95.00 192 ALA A O 1
ATOM 1416 N N . ALA A 1 193 ? 13.336 -9.495 -14.754 1.00 95.50 193 ALA A N 1
ATOM 1417 C CA . ALA A 1 193 ? 12.902 -10.685 -14.026 1.00 95.50 193 ALA A CA 1
ATOM 1418 C C . ALA A 1 193 ? 12.744 -10.448 -12.502 1.00 95.50 193 ALA A C 1
ATOM 1420 O O . ALA A 1 193 ? 11.689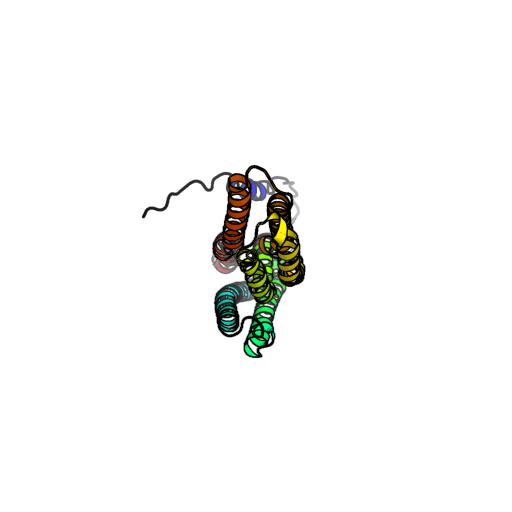 -10.799 -11.951 1.00 95.50 193 ALA A O 1
ATOM 1421 N N . PRO A 1 194 ? 13.693 -9.803 -11.784 1.00 93.94 194 PRO A N 1
ATOM 1422 C CA . PRO A 1 194 ? 13.503 -9.406 -10.389 1.00 93.94 194 PRO A CA 1
ATOM 1423 C C . PRO A 1 194 ? 12.303 -8.477 -10.157 1.00 93.94 194 PRO A C 1
ATOM 1425 O O . PRO A 1 194 ? 11.524 -8.745 -9.236 1.00 93.94 194 PRO A O 1
ATOM 1428 N N . CYS A 1 195 ? 12.119 -7.442 -10.987 1.00 92.81 195 CYS A N 1
ATOM 1429 C CA . CYS A 1 195 ? 10.992 -6.503 -10.909 1.00 92.81 195 CYS A CA 1
ATOM 1430 C C . CYS A 1 195 ? 9.644 -7.238 -10.993 1.00 92.81 195 CYS A C 1
ATOM 1432 O O . CYS A 1 195 ? 8.778 -7.091 -10.123 1.00 92.81 195 CYS A O 1
ATOM 1434 N N . LEU A 1 196 ? 9.471 -8.099 -12.000 1.00 95.25 196 LEU A N 1
ATOM 1435 C CA . LEU A 1 196 ? 8.230 -8.846 -12.219 1.00 95.25 196 LEU A CA 1
ATOM 1436 C C . LEU A 1 196 ? 7.964 -9.867 -11.107 1.00 95.25 196 LEU A C 1
ATOM 1438 O O . LEU A 1 196 ? 6.852 -9.951 -10.582 1.00 95.25 196 LEU A O 1
ATOM 1442 N N . ARG A 1 197 ? 8.996 -10.606 -10.687 1.00 96.00 197 ARG A N 1
ATOM 1443 C CA . ARG A 1 197 ? 8.896 -11.598 -9.607 1.00 96.00 197 ARG A CA 1
ATOM 1444 C C . ARG A 1 197 ? 8.546 -10.962 -8.261 1.00 96.00 197 ARG A C 1
ATOM 1446 O O . ARG A 1 197 ? 7.750 -11.521 -7.507 1.00 96.00 197 ARG A O 1
ATOM 1453 N N . LEU A 1 198 ? 9.173 -9.836 -7.914 1.00 93.81 198 LEU A N 1
ATOM 1454 C CA . LEU A 1 198 ? 8.922 -9.145 -6.647 1.00 93.81 198 LEU A CA 1
ATOM 1455 C C . LEU A 1 198 ? 7.558 -8.459 -6.657 1.00 93.81 198 LEU A C 1
ATOM 1457 O O . LEU A 1 198 ? 6.786 -8.646 -5.719 1.00 93.81 198 LEU A O 1
ATOM 1461 N N . SER A 1 199 ? 7.227 -7.737 -7.729 1.00 93.44 199 SER A N 1
ATOM 1462 C CA . SER A 1 199 ? 5.940 -7.045 -7.832 1.00 93.44 199 SER A CA 1
ATOM 1463 C C . SER A 1 199 ? 4.746 -7.997 -7.853 1.00 93.44 199 SER A C 1
ATOM 1465 O O . SER A 1 199 ? 3.704 -7.660 -7.297 1.00 93.44 199 SER A O 1
ATOM 1467 N N . ALA A 1 200 ? 4.876 -9.211 -8.403 1.00 95.69 200 ALA A N 1
ATOM 1468 C CA . ALA A 1 200 ? 3.810 -10.216 -8.371 1.00 95.69 200 ALA A CA 1
ATOM 1469 C C . ALA A 1 200 ? 3.321 -10.529 -6.944 1.00 95.69 200 ALA A C 1
ATOM 1471 O O . ALA A 1 200 ? 2.131 -10.772 -6.740 1.00 95.69 200 ALA A O 1
ATOM 1472 N N . LYS A 1 201 ? 4.213 -10.449 -5.946 1.00 95.06 201 LYS A N 1
ATOM 1473 C CA . LYS A 1 201 ? 3.887 -10.667 -4.526 1.00 95.06 201 LYS A CA 1
ATOM 1474 C C . LYS A 1 201 ? 3.003 -9.568 -3.932 1.00 95.06 201 LYS A C 1
ATOM 1476 O O . LYS A 1 201 ? 2.390 -9.787 -2.899 1.00 95.06 201 LYS A O 1
ATOM 1481 N N . LEU A 1 202 ? 2.917 -8.406 -4.580 1.00 93.25 202 LEU A N 1
ATOM 1482 C CA . LEU A 1 202 ? 2.078 -7.287 -4.145 1.00 93.25 202 LEU A CA 1
ATOM 1483 C C . LEU A 1 202 ? 0.605 -7.468 -4.535 1.00 93.25 202 LEU A C 1
ATOM 1485 O O . LEU A 1 202 ? -0.253 -6.759 -4.020 1.00 93.25 202 LEU A O 1
ATOM 1489 N N . LYS A 1 203 ? 0.285 -8.422 -5.424 1.00 94.12 203 LYS A N 1
ATOM 1490 C CA . LYS A 1 203 ? -1.075 -8.637 -5.949 1.00 94.12 203 LYS A CA 1
ATOM 1491 C C . LYS A 1 203 ? -2.096 -8.979 -4.858 1.00 94.12 203 LYS A C 1
ATOM 1493 O O . LYS A 1 203 ? -3.269 -8.669 -5.026 1.00 94.12 203 LYS A O 1
ATOM 1498 N N . SER A 1 204 ? -1.664 -9.631 -3.779 1.00 91.19 204 SER A N 1
ATOM 1499 C CA . SER A 1 204 ? -2.524 -10.027 -2.658 1.00 91.19 204 SER A CA 1
ATOM 1500 C C . SER A 1 204 ? -2.658 -8.951 -1.579 1.00 91.19 204 SER A C 1
ATOM 1502 O O . SER A 1 204 ? -3.248 -9.220 -0.539 1.00 91.19 204 SER A O 1
ATOM 1504 N N . SER A 1 205 ? -2.085 -7.760 -1.780 1.00 92.56 205 SER A N 1
ATOM 1505 C CA . SER A 1 205 ? -2.259 -6.659 -0.837 1.00 92.56 205 SER A CA 1
ATOM 1506 C C . SER A 1 205 ? -3.729 -6.246 -0.772 1.00 92.56 205 SER A C 1
ATOM 1508 O O . SER A 1 205 ? -4.368 -6.042 -1.803 1.00 92.56 205 SER A O 1
ATOM 1510 N N . THR A 1 206 ? -4.256 -6.064 0.437 1.00 90.94 206 THR A N 1
ATOM 1511 C CA . THR A 1 206 ? -5.569 -5.437 0.657 1.00 90.94 206 THR A CA 1
ATOM 1512 C C . THR A 1 206 ? -5.541 -3.935 0.355 1.00 90.94 206 THR A C 1
ATOM 1514 O O . THR A 1 206 ? -6.587 -3.313 0.178 1.00 90.94 206 THR A O 1
ATOM 1517 N N . ASN A 1 207 ? -4.350 -3.344 0.203 1.00 90.19 207 ASN A N 1
ATOM 1518 C CA . ASN A 1 207 ? -4.208 -2.001 -0.326 1.00 90.19 207 ASN A CA 1
ATOM 1519 C C . ASN A 1 207 ? -4.409 -2.033 -1.843 1.00 90.19 207 ASN A C 1
ATOM 1521 O O . ASN A 1 207 ? -3.575 -2.529 -2.605 1.00 90.19 207 ASN A O 1
ATOM 1525 N N . THR A 1 208 ? -5.535 -1.476 -2.278 1.00 86.69 208 THR A N 1
ATOM 1526 C CA . THR A 1 208 ? -5.971 -1.536 -3.677 1.00 86.69 208 THR A CA 1
ATOM 1527 C C . THR A 1 208 ? -5.017 -0.848 -4.651 1.00 86.69 208 THR A C 1
ATOM 1529 O O . THR A 1 208 ? -4.958 -1.252 -5.813 1.00 86.69 208 THR A O 1
ATOM 1532 N N . ASP A 1 209 ? -4.248 0.148 -4.212 1.00 86.12 209 ASP A N 1
ATOM 1533 C CA . ASP A 1 209 ? -3.271 0.822 -5.063 1.00 86.12 209 ASP A CA 1
ATOM 1534 C C . ASP A 1 209 ? -1.974 0.003 -5.178 1.00 86.12 209 ASP A C 1
ATOM 1536 O O . ASP A 1 209 ? -1.466 -0.187 -6.286 1.00 86.12 209 ASP A O 1
ATOM 1540 N N . VAL A 1 210 ? -1.493 -0.583 -4.076 1.00 89.56 210 VAL A N 1
ATOM 1541 C CA . VAL A 1 210 ? -0.361 -1.529 -4.086 1.00 89.56 210 VAL A CA 1
ATOM 1542 C C . VAL A 1 210 ? -0.681 -2.757 -4.942 1.00 89.56 210 VAL A C 1
ATOM 1544 O O . VAL A 1 210 ? 0.137 -3.170 -5.764 1.00 89.56 210 VAL A O 1
ATOM 1547 N N . ALA A 1 211 ? -1.893 -3.307 -4.832 1.00 91.69 211 ALA A N 1
ATOM 1548 C CA . ALA A 1 211 ? -2.321 -4.477 -5.600 1.00 91.69 211 ALA A CA 1
ATOM 1549 C C . ALA A 1 211 ? -2.338 -4.247 -7.125 1.00 91.69 211 ALA A C 1
ATOM 1551 O O . ALA A 1 211 ? -2.261 -5.199 -7.910 1.00 91.69 211 ALA A O 1
ATOM 1552 N N . ARG A 1 212 ? -2.410 -2.985 -7.574 1.00 89.88 212 ARG A N 1
ATOM 1553 C CA . ARG A 1 212 ? -2.382 -2.610 -9.000 1.00 89.88 212 ARG A CA 1
ATOM 1554 C C . ARG A 1 212 ? -0.969 -2.561 -9.582 1.00 89.88 212 ARG A C 1
ATOM 1556 O O . ARG A 1 212 ? -0.819 -2.763 -10.791 1.00 89.88 212 ARG A O 1
ATOM 1563 N N . LEU A 1 213 ? 0.055 -2.353 -8.754 1.00 88.69 213 LEU A N 1
ATOM 1564 C CA . LEU A 1 213 ? 1.458 -2.245 -9.173 1.00 88.69 213 LEU A CA 1
ATOM 1565 C C . LEU A 1 213 ? 1.938 -3.385 -10.090 1.00 88.69 213 LEU A C 1
ATOM 1567 O O . LEU A 1 213 ? 2.486 -3.084 -11.148 1.00 88.69 213 LEU A O 1
ATOM 1571 N N . PRO A 1 214 ? 1.699 -4.681 -9.802 1.00 92.69 214 PRO A N 1
ATOM 1572 C CA . PRO A 1 214 ? 2.148 -5.753 -10.696 1.00 92.69 214 PRO A CA 1
ATOM 1573 C C . PRO A 1 214 ? 1.550 -5.718 -12.110 1.00 92.69 214 PRO A C 1
ATOM 1575 O O . PRO A 1 214 ? 2.135 -6.268 -13.045 1.00 92.69 214 PRO A O 1
ATOM 1578 N N . ARG A 1 215 ? 0.370 -5.117 -12.314 1.00 92.06 215 ARG A N 1
ATOM 1579 C CA . ARG A 1 215 ? -0.161 -4.895 -13.673 1.00 92.06 215 ARG A CA 1
ATOM 1580 C C . ARG A 1 215 ? 0.555 -3.730 -14.349 1.00 92.06 215 ARG A C 1
ATOM 1582 O O . ARG A 1 215 ? 0.922 -3.853 -15.513 1.00 92.06 215 ARG A O 1
ATOM 1589 N N . LEU A 1 216 ? 0.774 -2.645 -13.610 1.00 87.94 216 LEU A N 1
ATOM 1590 C CA . LEU A 1 216 ? 1.487 -1.467 -14.093 1.00 87.94 216 LEU A CA 1
ATOM 1591 C C . LEU A 1 216 ? 2.918 -1.817 -14.528 1.00 87.94 216 LEU A C 1
ATOM 1593 O O . LEU A 1 216 ? 3.281 -1.535 -15.664 1.00 87.94 216 LEU A O 1
ATOM 1597 N N . TYR A 1 217 ? 3.699 -2.490 -13.680 1.00 90.06 217 TYR A N 1
ATOM 1598 C CA . TYR A 1 217 ? 5.086 -2.834 -14.003 1.00 90.06 217 TYR A CA 1
ATOM 1599 C C . TYR A 1 217 ? 5.206 -3.790 -15.189 1.00 90.06 217 TYR A C 1
ATOM 1601 O O . TYR A 1 217 ? 6.049 -3.574 -16.050 1.00 90.06 217 TYR A O 1
ATOM 1609 N N . ARG A 1 218 ? 4.322 -4.793 -15.306 1.00 93.06 218 ARG A N 1
ATOM 1610 C CA . ARG A 1 218 ? 4.288 -5.663 -16.496 1.00 93.06 218 ARG A CA 1
ATOM 1611 C C . ARG A 1 218 ? 4.060 -4.881 -17.780 1.00 93.06 218 ARG A C 1
ATOM 1613 O O . ARG A 1 218 ? 4.739 -5.129 -18.768 1.00 93.06 218 ARG A O 1
ATOM 1620 N N . ARG A 1 219 ? 3.118 -3.935 -17.756 1.00 91.38 219 ARG A N 1
ATOM 1621 C CA . ARG A 1 219 ? 2.862 -3.070 -18.906 1.00 91.38 219 ARG A CA 1
ATOM 1622 C C . ARG A 1 219 ? 4.085 -2.218 -19.238 1.00 91.38 219 ARG A C 1
ATOM 1624 O O . ARG A 1 219 ? 4.462 -2.149 -20.395 1.00 91.38 219 ARG A O 1
ATOM 1631 N N . LEU A 1 220 ? 4.711 -1.608 -18.234 1.00 87.06 220 LEU A N 1
ATOM 1632 C CA . LEU A 1 220 ? 5.883 -0.759 -18.433 1.00 87.06 220 LEU A CA 1
ATOM 1633 C C . LEU A 1 220 ? 7.085 -1.529 -19.007 1.00 87.06 220 LEU A C 1
ATOM 1635 O O . LEU A 1 220 ? 7.755 -1.018 -19.899 1.00 87.06 220 LEU A O 1
ATOM 1639 N N . VAL A 1 221 ? 7.325 -2.760 -18.542 1.00 92.44 221 VAL A N 1
ATOM 1640 C CA . VAL A 1 221 ? 8.348 -3.658 -19.109 1.00 92.44 221 VAL A CA 1
ATOM 1641 C C . VAL A 1 221 ? 8.040 -3.967 -20.575 1.00 92.44 221 VAL A C 1
ATOM 1643 O O . VAL A 1 221 ? 8.916 -3.814 -21.420 1.00 92.44 221 VAL A O 1
ATOM 1646 N N . ALA A 1 222 ? 6.795 -4.334 -20.892 1.00 92.94 222 ALA A N 1
ATOM 1647 C CA . ALA A 1 222 ? 6.383 -4.628 -22.264 1.00 92.94 222 ALA A CA 1
ATOM 1648 C C . ALA A 1 222 ? 6.504 -3.404 -23.191 1.00 92.94 222 ALA A C 1
ATOM 1650 O O . ALA A 1 222 ? 7.036 -3.517 -24.293 1.00 92.94 222 ALA A O 1
ATOM 1651 N N . ASP A 1 223 ? 6.072 -2.225 -22.732 1.00 90.38 223 ASP A N 1
ATOM 1652 C CA . ASP A 1 223 ? 6.173 -0.971 -23.486 1.00 90.38 223 ASP A CA 1
ATOM 1653 C C . ASP A 1 223 ? 7.644 -0.612 -23.778 1.00 90.38 223 ASP A C 1
ATOM 1655 O O . ASP A 1 223 ? 7.957 -0.091 -24.852 1.00 90.38 223 ASP A O 1
ATOM 1659 N N . ARG A 1 224 ? 8.559 -0.908 -22.842 1.00 91.19 224 ARG A N 1
ATOM 1660 C CA . ARG A 1 224 ? 10.000 -0.681 -23.011 1.00 91.19 224 ARG A CA 1
ATOM 1661 C C . ARG A 1 224 ? 10.640 -1.698 -23.958 1.00 91.19 224 ARG A C 1
ATOM 1663 O O . ARG A 1 224 ? 11.373 -1.276 -24.848 1.00 91.19 224 ARG A O 1
ATOM 1670 N N . ASN A 1 225 ? 10.310 -2.988 -23.838 1.00 92.31 225 ASN A N 1
ATOM 1671 C CA . ASN A 1 225 ? 10.739 -4.024 -24.791 1.00 92.31 225 ASN A CA 1
ATOM 1672 C C . ASN A 1 225 ? 10.325 -3.660 -26.218 1.00 92.31 225 ASN A C 1
ATOM 1674 O O . ASN A 1 225 ? 11.172 -3.609 -27.101 1.00 92.31 225 ASN A O 1
ATOM 1678 N N . ALA A 1 226 ? 9.060 -3.286 -26.424 1.00 90.06 226 ALA A N 1
ATOM 1679 C CA . ALA A 1 226 ? 8.556 -2.892 -27.737 1.00 90.06 226 ALA A CA 1
ATOM 1680 C C . ALA A 1 226 ? 9.280 -1.658 -28.313 1.00 90.06 226 ALA A C 1
ATOM 1682 O O . ALA A 1 226 ? 9.422 -1.519 -29.528 1.00 90.06 226 ALA A O 1
ATOM 1683 N N . ALA A 1 227 ? 9.737 -0.734 -27.461 1.00 88.00 227 ALA A N 1
ATOM 1684 C CA . ALA A 1 227 ? 10.543 0.403 -27.900 1.00 88.00 227 ALA A CA 1
ATOM 1685 C C . ALA A 1 227 ? 11.969 -0.016 -28.309 1.00 88.00 227 ALA A C 1
ATOM 1687 O O . ALA A 1 227 ? 12.481 0.498 -29.302 1.00 88.00 227 ALA A O 1
ATOM 1688 N N . ILE A 1 228 ? 12.584 -0.957 -27.583 1.00 88.75 228 ILE A N 1
ATOM 1689 C CA . ILE A 1 228 ? 13.897 -1.535 -27.918 1.00 88.75 228 ILE A CA 1
ATOM 1690 C C . ILE A 1 228 ? 13.820 -2.340 -29.221 1.00 88.75 228 ILE A C 1
ATOM 1692 O O . ILE A 1 228 ? 14.683 -2.189 -30.079 1.00 88.75 228 ILE A O 1
ATOM 1696 N N . GLU A 1 229 ? 12.774 -3.144 -29.410 1.00 89.44 229 GLU A N 1
ATOM 1697 C CA . GLU A 1 229 ? 12.560 -3.933 -30.630 1.00 89.44 229 GLU A CA 1
ATOM 1698 C C . GLU A 1 229 ? 12.454 -3.049 -31.875 1.00 89.44 229 GLU A C 1
ATO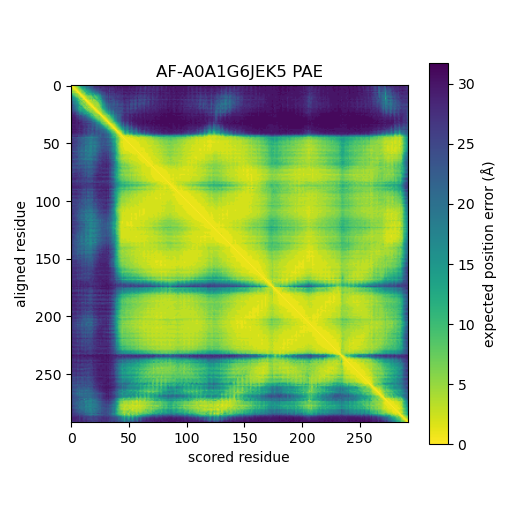M 1700 O O . GLU A 1 229 ? 13.100 -3.327 -32.879 1.00 89.44 229 GLU A O 1
ATOM 1705 N N . ARG A 1 230 ? 11.731 -1.924 -31.798 1.00 85.44 230 ARG A N 1
ATOM 1706 C CA . ARG A 1 230 ? 11.683 -0.950 -32.904 1.00 85.44 230 ARG A CA 1
ATOM 1707 C C . ARG A 1 230 ? 13.064 -0.390 -33.241 1.00 85.44 230 ARG A C 1
ATOM 1709 O O . ARG A 1 230 ? 13.410 -0.272 -34.410 1.00 85.44 230 ARG A O 1
ATOM 1716 N N . LEU A 1 231 ? 13.867 -0.070 -32.223 1.00 83.44 231 LEU A N 1
ATOM 1717 C CA . LEU A 1 231 ? 15.243 0.398 -32.419 1.00 83.44 231 LEU A CA 1
ATOM 1718 C C . LEU A 1 231 ? 16.129 -0.689 -33.055 1.00 83.44 231 LEU A C 1
ATOM 1720 O O . LEU A 1 231 ? 16.958 -0.370 -33.906 1.00 83.44 231 LEU A O 1
ATOM 1724 N N . ARG A 1 232 ? 15.935 -1.959 -32.673 1.00 86.12 232 ARG A N 1
ATOM 1725 C CA . ARG A 1 232 ? 16.628 -3.128 -33.240 1.00 86.12 232 ARG A CA 1
ATOM 1726 C C . ARG A 1 232 ? 16.278 -3.350 -34.710 1.00 86.12 232 ARG A C 1
ATOM 1728 O O . ARG A 1 232 ? 17.169 -3.579 -35.517 1.00 86.12 232 ARG A O 1
ATOM 1735 N N . ASP A 1 233 ? 15.001 -3.274 -35.067 1.00 84.50 233 ASP A N 1
ATOM 1736 C CA . ASP A 1 233 ? 14.523 -3.637 -36.407 1.00 84.50 233 ASP A CA 1
ATOM 1737 C C . ASP A 1 233 ? 14.839 -2.567 -37.474 1.00 84.50 233 ASP A C 1
ATOM 1739 O O . ASP A 1 233 ? 14.417 -2.682 -38.624 1.00 84.50 233 ASP A O 1
ATOM 1743 N N . GLY A 1 234 ? 15.625 -1.545 -37.115 1.00 68.12 234 GLY A N 1
ATOM 1744 C CA . GLY A 1 234 ? 16.106 -0.528 -38.044 1.00 68.12 234 GLY A CA 1
ATOM 1745 C C . GLY A 1 234 ? 15.030 0.487 -38.412 1.00 68.12 234 GLY A C 1
ATOM 1746 O O . GLY A 1 234 ? 14.907 0.845 -39.583 1.00 68.12 234 GLY A O 1
ATOM 1747 N N . ASP A 1 235 ? 14.249 0.948 -37.428 1.00 61.50 235 ASP A N 1
ATOM 1748 C CA . ASP A 1 235 ? 13.247 1.992 -37.648 1.00 61.50 235 ASP A CA 1
ATOM 1749 C C . ASP A 1 235 ? 13.898 3.227 -38.300 1.00 61.50 235 ASP A C 1
ATOM 1751 O O . ASP A 1 235 ? 14.833 3.830 -37.762 1.00 61.50 235 ASP A O 1
ATOM 1755 N N . THR A 1 236 ? 13.406 3.597 -39.486 1.00 56.44 236 THR A N 1
ATOM 1756 C CA . THR A 1 236 ? 13.921 4.720 -40.289 1.00 56.44 236 THR A CA 1
ATOM 1757 C C . THR A 1 236 ? 13.828 6.071 -39.570 1.00 56.44 236 THR A C 1
ATOM 1759 O O . THR A 1 236 ? 14.478 7.028 -39.987 1.00 56.44 236 THR A O 1
ATOM 1762 N N . ASP A 1 237 ? 13.061 6.150 -38.474 1.00 74.75 237 ASP A N 1
ATOM 1763 C CA . ASP A 1 237 ? 12.985 7.299 -37.567 1.00 74.75 237 ASP A CA 1
ATOM 1764 C C . ASP A 1 237 ? 13.583 6.979 -36.180 1.00 74.75 237 ASP A C 1
ATOM 1766 O O . ASP A 1 237 ? 12.889 6.909 -35.159 1.00 74.75 2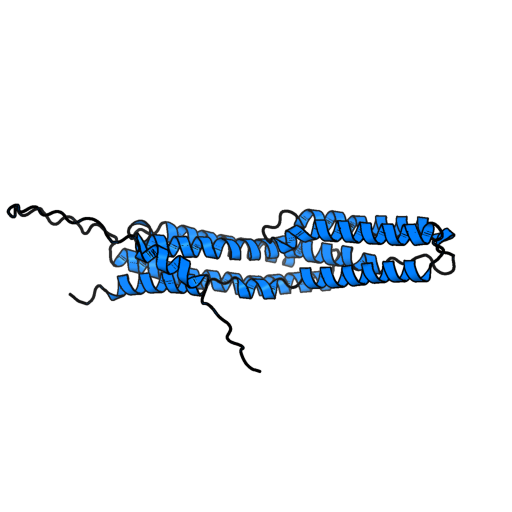37 ASP A O 1
ATOM 1770 N N . LEU A 1 238 ? 14.912 6.822 -36.124 1.00 72.06 238 LEU A N 1
ATOM 1771 C CA . LEU A 1 238 ? 15.672 6.635 -34.879 1.00 72.06 238 LEU A CA 1
ATOM 1772 C C . LEU A 1 238 ? 15.324 7.695 -33.816 1.00 72.06 238 LEU A C 1
ATOM 1774 O O . LEU A 1 238 ? 15.179 7.384 -32.631 1.00 72.06 238 LEU A O 1
ATOM 1778 N N . ALA A 1 239 ? 15.152 8.952 -34.235 1.00 76.94 239 ALA A N 1
ATOM 1779 C CA . ALA A 1 239 ? 14.787 10.043 -33.340 1.00 76.94 239 ALA A CA 1
ATOM 1780 C C . ALA A 1 239 ? 13.389 9.829 -32.730 1.00 76.94 239 ALA A C 1
ATOM 1782 O O . ALA A 1 239 ? 13.199 10.018 -31.523 1.00 76.94 239 ALA A O 1
ATOM 1783 N N . GLY A 1 240 ? 12.415 9.395 -33.531 1.00 77.19 240 GLY A N 1
ATOM 1784 C CA . GLY A 1 240 ? 11.073 9.019 -33.091 1.00 77.19 240 GLY A CA 1
ATOM 1785 C C . GLY A 1 240 ? 11.065 7.843 -32.117 1.00 77.19 240 GLY A C 1
ATOM 1786 O O . GLY A 1 240 ? 10.389 7.917 -31.080 1.00 77.19 240 GLY A O 1
ATOM 1787 N N . ALA A 1 241 ? 11.857 6.807 -32.392 1.00 75.25 241 ALA A N 1
ATOM 1788 C CA . ALA A 1 241 ? 11.989 5.623 -31.548 1.00 75.25 241 ALA A CA 1
ATOM 1789 C C . ALA A 1 241 ? 12.665 5.939 -30.197 1.00 75.25 241 ALA A C 1
ATOM 1791 O O . ALA A 1 241 ? 12.118 5.610 -29.139 1.00 75.25 241 ALA A O 1
ATOM 1792 N N . MET A 1 242 ? 13.762 6.706 -30.186 1.00 80.88 242 MET A N 1
ATOM 1793 C CA . MET A 1 242 ? 14.379 7.208 -28.947 1.00 80.88 242 MET A CA 1
ATOM 1794 C C . MET A 1 242 ? 13.425 8.117 -28.158 1.00 80.88 242 MET A C 1
ATOM 1796 O O . MET A 1 242 ? 13.327 8.034 -26.930 1.00 80.88 242 MET A O 1
ATOM 1800 N N . LYS A 1 243 ? 12.656 8.968 -28.849 1.00 85.00 243 LYS A N 1
ATOM 1801 C CA . LYS A 1 243 ? 11.629 9.807 -28.215 1.00 85.00 243 LYS A CA 1
ATOM 1802 C C . LYS A 1 243 ? 10.514 8.956 -27.602 1.00 85.00 243 LYS A C 1
ATOM 1804 O O . LYS A 1 243 ? 9.964 9.357 -26.574 1.00 85.00 243 LYS A O 1
ATOM 1809 N N . ALA A 1 244 ? 10.152 7.825 -28.213 1.00 82.19 244 ALA A N 1
ATOM 1810 C CA . ALA A 1 244 ? 9.180 6.878 -27.673 1.00 82.19 244 ALA A CA 1
ATOM 1811 C C . ALA A 1 244 ? 9.704 6.196 -26.406 1.00 82.19 244 ALA A C 1
ATOM 1813 O O . ALA A 1 244 ? 9.010 6.241 -25.391 1.00 82.19 244 ALA A O 1
ATOM 1814 N N . LEU A 1 245 ? 10.938 5.690 -26.427 1.00 85.38 245 LEU A N 1
ATOM 1815 C CA . LEU A 1 245 ? 11.593 5.124 -25.247 1.00 85.38 245 LEU A CA 1
ATOM 1816 C C . LEU A 1 245 ? 11.648 6.139 -24.097 1.00 85.38 245 LEU A C 1
ATOM 1818 O O . LEU A 1 245 ? 11.153 5.872 -23.008 1.00 85.38 245 LEU A O 1
ATOM 1822 N N . GLY A 1 246 ? 12.090 7.372 -24.366 1.00 88.12 246 GLY A N 1
ATOM 1823 C CA . GLY A 1 246 ? 12.100 8.425 -23.351 1.00 88.12 246 GLY A CA 1
ATOM 1824 C C . GLY A 1 246 ? 10.702 8.795 -22.826 1.00 88.12 246 GLY A C 1
ATOM 1825 O O . GLY A 1 246 ? 10.569 9.254 -21.691 1.00 88.12 246 GLY A O 1
ATOM 1826 N N . ARG A 1 247 ? 9.629 8.616 -23.617 1.00 89.44 247 ARG A N 1
ATOM 1827 C CA . ARG A 1 247 ? 8.245 8.755 -23.116 1.00 89.44 247 ARG A CA 1
ATOM 1828 C C . ARG A 1 247 ? 7.878 7.610 -22.175 1.00 89.44 247 ARG A C 1
ATOM 1830 O O . ARG A 1 247 ? 7.229 7.889 -21.168 1.00 89.44 247 ARG A O 1
ATOM 1837 N N . VAL A 1 248 ? 8.281 6.379 -22.492 1.00 87.31 248 VAL A N 1
ATOM 1838 C CA . VAL A 1 248 ? 8.076 5.203 -21.634 1.00 87.31 248 VAL A CA 1
ATOM 1839 C C . VAL A 1 248 ? 8.822 5.379 -20.315 1.00 87.31 248 VAL A C 1
ATOM 1841 O O . VAL A 1 248 ? 8.189 5.284 -19.271 1.00 87.31 248 VAL A O 1
ATOM 1844 N N . ASP A 1 249 ? 10.096 5.773 -20.335 1.00 88.00 249 ASP A N 1
ATOM 1845 C CA . ASP A 1 249 ? 10.886 5.989 -19.114 1.00 88.00 249 ASP A CA 1
ATOM 1846 C C . ASP A 1 249 ? 10.289 7.100 -18.232 1.00 88.00 249 ASP A C 1
ATOM 1848 O O . ASP A 1 249 ? 10.135 6.948 -17.019 1.00 88.00 249 ASP A O 1
ATOM 1852 N N . ARG A 1 250 ? 9.851 8.219 -18.830 1.00 89.00 250 ARG A N 1
ATOM 1853 C CA . ARG A 1 250 ? 9.144 9.275 -18.080 1.00 89.00 250 ARG A CA 1
ATOM 1854 C C . ARG A 1 250 ? 7.811 8.792 -17.513 1.00 89.00 250 ARG A C 1
ATOM 1856 O O . ARG A 1 250 ? 7.433 9.211 -16.418 1.00 89.00 250 ARG A O 1
ATOM 1863 N N . ALA A 1 251 ? 7.081 7.956 -18.253 1.00 84.38 251 ALA A N 1
ATOM 1864 C CA . ALA A 1 251 ? 5.848 7.356 -17.762 1.00 84.38 251 ALA A CA 1
ATOM 1865 C C . ALA A 1 251 ? 6.123 6.405 -16.594 1.00 84.38 251 ALA A C 1
ATOM 1867 O O . ALA A 1 251 ? 5.435 6.503 -15.584 1.00 84.38 251 ALA A O 1
ATOM 1868 N N . PHE A 1 252 ? 7.176 5.594 -16.688 1.00 79.81 252 PHE A N 1
ATOM 1869 C CA . PHE A 1 252 ? 7.646 4.703 -15.634 1.00 79.81 252 PHE A CA 1
ATOM 1870 C C . PHE A 1 252 ? 7.899 5.469 -14.335 1.00 79.81 252 PHE A C 1
ATOM 1872 O O . PHE A 1 252 ? 7.279 5.184 -13.311 1.00 79.81 252 PHE A O 1
ATOM 1879 N N . THR A 1 253 ? 8.744 6.501 -14.391 1.00 81.12 253 THR A N 1
ATOM 1880 C CA . THR A 1 253 ? 9.108 7.314 -13.223 1.00 81.12 253 THR A CA 1
ATOM 1881 C C . THR A 1 253 ? 7.903 8.033 -12.623 1.00 81.12 253 THR A C 1
ATOM 1883 O O . THR A 1 253 ? 7.735 8.061 -11.404 1.00 81.12 253 THR A O 1
ATOM 1886 N N . ARG A 1 254 ? 7.026 8.604 -13.458 1.00 83.69 254 ARG A N 1
ATOM 1887 C CA . ARG A 1 254 ? 5.820 9.300 -12.987 1.00 83.69 254 ARG A CA 1
ATOM 1888 C C . ARG A 1 254 ? 4.826 8.339 -12.345 1.00 83.69 254 ARG A C 1
ATOM 1890 O O . ARG A 1 254 ? 4.263 8.665 -11.302 1.00 83.69 254 ARG A O 1
ATOM 1897 N N . ASP A 1 255 ? 4.562 7.204 -12.979 1.00 76.25 255 ASP A N 1
ATOM 1898 C CA . ASP A 1 255 ? 3.555 6.261 -12.508 1.00 76.25 255 ASP A CA 1
ATOM 1899 C C . ASP A 1 255 ? 4.052 5.546 -11.242 1.00 76.25 255 ASP A C 1
ATOM 1901 O O . ASP A 1 255 ? 3.266 5.363 -10.314 1.00 76.25 255 ASP A O 1
ATOM 1905 N N . TYR A 1 256 ? 5.364 5.293 -11.131 1.00 72.56 256 TYR A N 1
ATOM 1906 C CA . TYR A 1 256 ? 6.018 4.918 -9.876 1.00 72.56 256 TYR A CA 1
ATOM 1907 C C . TYR A 1 256 ? 5.812 5.982 -8.792 1.00 72.56 256 TYR A C 1
ATOM 1909 O O . TYR A 1 256 ? 5.249 5.684 -7.744 1.00 72.56 256 TYR A O 1
ATOM 1917 N N . ALA A 1 257 ? 6.165 7.244 -9.062 1.00 76.75 257 ALA A N 1
ATOM 1918 C CA . ALA A 1 257 ? 6.006 8.340 -8.105 1.00 76.75 257 ALA A CA 1
ATOM 1919 C C . ALA A 1 257 ? 4.543 8.604 -7.707 1.00 76.75 257 ALA A C 1
ATOM 1921 O O . ALA A 1 257 ? 4.277 9.124 -6.627 1.00 76.75 257 ALA A O 1
ATOM 1922 N N . ARG A 1 258 ? 3.570 8.289 -8.571 1.00 72.19 258 ARG A N 1
ATOM 1923 C CA . ARG A 1 258 ? 2.141 8.333 -8.227 1.00 72.19 258 ARG A CA 1
ATOM 1924 C C . ARG A 1 258 ? 1.780 7.172 -7.310 1.00 72.19 258 ARG A C 1
ATOM 1926 O O . ARG A 1 258 ? 1.105 7.380 -6.308 1.00 72.19 258 ARG A O 1
ATOM 1933 N N . ALA A 1 259 ? 2.243 5.978 -7.651 1.00 65.00 259 ALA A N 1
ATOM 1934 C CA . ALA A 1 259 ? 1.999 4.764 -6.898 1.00 65.00 259 ALA A CA 1
ATOM 1935 C C . ALA A 1 259 ? 2.867 4.642 -5.636 1.00 65.00 259 ALA A C 1
ATOM 1937 O O . ALA A 1 259 ? 2.942 3.564 -5.073 1.00 65.00 259 ALA A O 1
ATOM 1938 N N . THR A 1 260 ? 3.528 5.714 -5.193 1.00 66.06 260 THR A N 1
ATOM 1939 C CA . THR A 1 260 ? 4.232 5.789 -3.905 1.00 66.06 260 THR A CA 1
ATOM 1940 C C . THR A 1 260 ? 3.649 6.867 -2.976 1.00 66.06 260 THR A C 1
ATOM 1942 O O . THR A 1 260 ? 4.095 6.998 -1.841 1.00 66.06 260 THR A O 1
ATOM 1945 N N . ARG A 1 261 ? 2.611 7.613 -3.402 1.00 72.19 261 ARG A N 1
ATOM 1946 C CA . ARG A 1 261 ? 1.927 8.659 -2.604 1.00 72.19 261 ARG A CA 1
ATOM 1947 C C . ARG A 1 261 ? 0.758 8.113 -1.780 1.00 72.19 261 ARG A C 1
ATOM 1949 O O . ARG A 1 261 ? -0.352 8.641 -1.839 1.00 72.19 261 ARG A O 1
ATOM 1956 N N . PHE A 1 262 ? 0.983 7.045 -1.028 1.00 69.31 262 PHE A N 1
ATOM 1957 C CA . PHE A 1 262 ? -0.094 6.412 -0.262 1.00 69.31 262 PHE A CA 1
ATOM 1958 C C . PHE A 1 262 ? -0.512 7.227 0.969 1.00 69.31 262 PHE A C 1
ATOM 1960 O O . PHE A 1 262 ? -1.695 7.241 1.307 1.00 69.31 262 PHE A O 1
ATOM 1967 N N . ASP A 1 263 ? 0.423 7.972 1.565 1.00 58.44 263 ASP A N 1
ATOM 1968 C CA . ASP A 1 263 ? 0.204 8.757 2.789 1.00 58.44 263 ASP A CA 1
ATOM 1969 C C . ASP A 1 263 ? -0.870 9.839 2.610 1.00 58.44 263 ASP A C 1
ATOM 1971 O O . ASP A 1 263 ? -1.724 10.029 3.474 1.00 58.44 263 ASP A O 1
ATOM 1975 N N . ALA A 1 264 ? -0.904 10.487 1.440 1.00 64.88 264 ALA A N 1
ATOM 1976 C CA . ALA A 1 264 ? -1.908 11.503 1.122 1.00 64.88 264 ALA A CA 1
ATOM 1977 C C . ALA A 1 264 ? -3.332 10.928 1.039 1.00 64.88 264 ALA A C 1
ATOM 1979 O O . ALA A 1 264 ? -4.297 11.656 1.248 1.00 64.88 264 ALA A O 1
ATOM 1980 N N . ARG A 1 265 ? -3.471 9.632 0.732 1.00 66.25 265 ARG A N 1
ATOM 1981 C CA . ARG A 1 265 ? -4.771 8.964 0.626 1.00 66.25 265 ARG A CA 1
ATOM 1982 C C . ARG A 1 265 ? -5.250 8.435 1.974 1.00 66.25 265 ARG A C 1
ATOM 1984 O O . ARG A 1 265 ? -6.440 8.504 2.244 1.00 66.25 265 ARG A O 1
ATOM 1991 N N . ILE A 1 266 ? -4.346 7.989 2.847 1.00 64.00 266 ILE A N 1
ATOM 1992 C CA . ILE A 1 266 ? -4.697 7.562 4.214 1.00 64.00 266 ILE A CA 1
ATOM 1993 C C . ILE A 1 266 ? -5.325 8.720 5.000 1.00 64.00 266 ILE A C 1
ATOM 1995 O O . ILE A 1 266 ? -6.361 8.535 5.627 1.00 64.00 266 ILE A O 1
ATOM 1999 N N . ALA A 1 267 ? -4.763 9.927 4.887 1.00 58.16 267 ALA A N 1
ATOM 2000 C CA . ALA A 1 267 ? -5.291 11.122 5.551 1.00 58.16 267 ALA A CA 1
ATOM 2001 C C . ALA A 1 267 ? -6.709 11.519 5.090 1.00 58.16 267 ALA A C 1
ATOM 2003 O O . ALA A 1 267 ? -7.408 12.223 5.805 1.00 58.16 267 ALA A O 1
ATOM 2004 N N . THR A 1 268 ? -7.148 11.069 3.908 1.00 63.66 268 THR A N 1
ATOM 2005 C CA . THR A 1 268 ? -8.513 11.309 3.398 1.00 63.66 268 THR A CA 1
ATOM 2006 C C . THR A 1 268 ? -9.509 10.214 3.771 1.00 63.66 268 THR A C 1
ATOM 2008 O O . THR A 1 268 ? -10.677 10.315 3.412 1.00 63.66 268 THR A O 1
ATOM 2011 N N . LEU A 1 269 ? -9.041 9.143 4.417 1.00 61.16 269 LEU A N 1
ATOM 2012 C CA . LEU A 1 269 ? -9.842 7.959 4.712 1.00 61.16 269 LEU A CA 1
ATOM 2013 C C . LEU A 1 269 ? -10.280 7.881 6.180 1.00 61.16 269 LEU A C 1
ATOM 2015 O O . LEU A 1 269 ? -11.106 7.033 6.482 1.00 61.16 269 LEU A O 1
ATOM 2019 N N . VAL A 1 270 ? -9.768 8.725 7.084 1.00 62.91 270 VAL A N 1
ATOM 2020 C CA . VAL A 1 270 ? -10.114 8.643 8.514 1.00 62.91 270 VAL A CA 1
ATOM 2021 C C . VAL A 1 270 ? -11.576 9.072 8.732 1.00 62.91 270 VAL A C 1
ATOM 2023 O O . VAL A 1 270 ? -11.931 10.190 8.358 1.00 62.91 270 VAL A O 1
ATOM 2026 N N . PRO A 1 271 ? -12.439 8.214 9.306 1.00 64.50 271 PRO A N 1
ATOM 2027 C CA . PRO A 1 271 ? -13.855 8.498 9.472 1.00 64.50 271 PRO A CA 1
ATOM 2028 C C . PRO A 1 271 ? -14.099 9.205 10.813 1.00 64.50 271 PRO A C 1
ATOM 2030 O O . PRO A 1 271 ? -14.835 8.693 11.656 1.00 64.50 271 PRO A O 1
ATOM 2033 N N . ASP A 1 272 ? -13.464 10.362 11.021 1.00 72.06 272 ASP A N 1
ATOM 2034 C CA . ASP A 1 272 ? -13.586 11.141 12.266 1.00 72.06 272 ASP A CA 1
ATOM 2035 C C . ASP A 1 272 ? -15.060 11.425 12.603 1.00 72.06 272 ASP A C 1
ATOM 2037 O O . ASP A 1 272 ? -15.481 11.279 13.750 1.00 72.06 272 ASP A O 1
ATOM 2041 N N . ASP A 1 273 ? -15.867 11.717 11.581 1.00 72.25 273 ASP A N 1
ATOM 2042 C CA . ASP A 1 273 ? -17.304 11.968 11.713 1.00 72.25 273 ASP A CA 1
ATOM 2043 C C . ASP A 1 273 ? -18.080 10.736 12.228 1.00 72.25 273 ASP A C 1
ATOM 2045 O O . ASP A 1 273 ? -19.030 10.880 12.995 1.00 72.25 273 ASP A O 1
ATOM 2049 N N . LEU A 1 274 ? -17.683 9.512 11.843 1.00 73.69 274 LEU A N 1
ATOM 2050 C CA . LEU A 1 274 ? -18.354 8.284 12.301 1.00 73.69 274 LEU A CA 1
ATOM 2051 C C . LEU A 1 274 ? -17.961 7.927 13.734 1.00 73.69 274 LEU A C 1
ATOM 2053 O O . LEU A 1 274 ? -18.790 7.418 14.481 1.00 73.69 274 LEU A O 1
ATOM 2057 N N . TYR A 1 275 ? -16.716 8.207 14.124 1.00 80.81 275 TYR A N 1
ATOM 2058 C CA . TYR A 1 275 ? -16.299 8.058 15.516 1.00 80.81 275 TYR A CA 1
ATOM 2059 C C . TYR A 1 275 ? -17.073 9.032 16.417 1.00 80.81 275 TYR A C 1
ATOM 2061 O O . TYR A 1 275 ? -17.627 8.625 17.435 1.00 80.81 275 TYR A O 1
ATOM 2069 N N . GLN A 1 276 ? -17.181 10.302 16.009 1.00 81.88 276 GLN A N 1
ATOM 2070 C CA . GLN A 1 276 ? -17.947 11.313 16.746 1.00 81.88 276 GLN A CA 1
ATOM 2071 C C . GLN A 1 276 ? -19.429 10.947 16.871 1.00 81.88 276 GLN A C 1
ATOM 2073 O O . GLN A 1 276 ? -20.013 11.158 17.927 1.00 81.88 276 GLN A O 1
ATOM 2078 N N . ALA A 1 277 ? -20.032 10.363 15.830 1.00 79.19 277 ALA A N 1
ATOM 2079 C CA . ALA A 1 277 ? -21.421 9.914 15.887 1.00 79.19 277 ALA A CA 1
ATOM 2080 C C . ALA A 1 277 ? -21.655 8.857 16.981 1.00 79.19 277 ALA A C 1
ATOM 2082 O O . ALA A 1 277 ? -22.650 8.933 17.694 1.00 79.19 277 ALA A O 1
ATOM 2083 N N . VAL A 1 278 ? -20.731 7.905 17.157 1.00 82.31 278 VAL A N 1
ATOM 2084 C CA . VAL A 1 278 ? -20.824 6.898 18.229 1.00 82.31 278 VAL A CA 1
ATOM 2085 C C . VAL A 1 278 ? -20.621 7.534 19.611 1.00 82.31 278 VAL A C 1
ATOM 2087 O O . VAL A 1 278 ? -21.369 7.223 20.535 1.00 82.31 278 VAL A O 1
ATOM 2090 N N . ASP A 1 279 ? -19.661 8.456 19.750 1.00 84.69 279 ASP A N 1
ATOM 2091 C CA . ASP A 1 279 ? -19.391 9.159 21.017 1.00 84.69 279 ASP A CA 1
ATOM 2092 C C . ASP A 1 279 ? -20.592 9.994 21.491 1.00 84.69 279 ASP A C 1
ATOM 2094 O O . ASP A 1 279 ? -20.906 10.016 22.680 1.00 84.69 279 ASP A O 1
ATOM 2098 N N . VAL A 1 280 ? -21.307 10.636 20.557 1.00 85.06 280 VAL A N 1
ATOM 2099 C CA . VAL A 1 280 ? -22.535 11.393 20.853 1.00 85.06 280 VAL A CA 1
ATOM 2100 C C . VAL A 1 280 ? -23.620 10.479 21.419 1.00 85.06 280 VAL A C 1
ATOM 2102 O O . VAL A 1 280 ? -24.168 10.795 22.474 1.00 85.06 280 VAL A O 1
ATOM 2105 N N . VAL A 1 281 ? -23.883 9.330 20.784 1.00 82.94 281 VAL A N 1
ATOM 2106 C CA . VAL A 1 281 ? -24.895 8.377 21.275 1.00 82.94 281 VAL A CA 1
ATOM 2107 C C . VAL A 1 281 ? -24.519 7.865 22.671 1.00 82.94 281 VAL A C 1
ATOM 2109 O O . VAL A 1 281 ? -25.371 7.816 23.555 1.00 82.94 281 VAL A O 1
ATOM 2112 N N . PHE A 1 282 ? -23.238 7.567 22.927 1.00 82.56 282 PHE A N 1
ATOM 2113 C CA . PHE A 1 282 ? -22.773 7.245 24.284 1.00 82.56 282 PHE A CA 1
ATOM 2114 C C . PHE A 1 282 ? -23.030 8.387 25.280 1.00 82.56 282 PHE A C 1
ATOM 2116 O O . PHE A 1 282 ? -23.544 8.146 26.374 1.00 82.56 282 PHE A O 1
ATOM 2123 N N . GLY A 1 283 ? -22.710 9.630 24.911 1.00 78.94 283 GLY A N 1
ATOM 2124 C CA . GLY A 1 283 ? -22.910 10.809 25.756 1.00 78.94 283 GLY A CA 1
ATOM 2125 C C . GLY A 1 283 ? -24.373 11.053 26.134 1.00 78.94 283 GLY A C 1
ATOM 2126 O O . GLY A 1 283 ? -24.657 11.423 27.273 1.00 78.94 283 GLY A O 1
ATOM 2127 N N . GLU A 1 284 ? -25.308 10.792 25.220 1.00 84.44 284 GLU A N 1
ATOM 2128 C CA . GLU A 1 284 ? -26.749 10.905 25.476 1.00 84.44 284 GLU A CA 1
ATOM 2129 C C . GLU A 1 284 ? -27.249 9.846 26.471 1.00 84.44 284 GLU A C 1
ATOM 2131 O O . GLU A 1 284 ? -28.048 10.163 27.355 1.00 84.44 284 GLU A O 1
ATOM 2136 N N . ARG A 1 285 ? -26.743 8.606 26.392 1.00 80.81 285 ARG A N 1
ATOM 2137 C CA . ARG A 1 285 ? -27.155 7.510 27.291 1.00 80.81 285 ARG A CA 1
ATOM 2138 C C . ARG A 1 285 ? -26.527 7.588 28.683 1.00 80.81 285 ARG A C 1
ATOM 2140 O O . ARG A 1 285 ? -27.189 7.239 29.656 1.00 80.81 285 ARG A O 1
ATOM 2147 N N . VAL A 1 286 ? -25.298 8.093 28.798 1.00 75.00 286 VAL A N 1
ATOM 2148 C CA . VAL A 1 286 ? -24.601 8.265 30.089 1.00 75.00 286 VAL A CA 1
ATOM 2149 C C . VAL A 1 286 ? -25.000 9.580 30.781 1.00 75.00 286 VAL A C 1
ATOM 2151 O O . VAL A 1 286 ? -25.139 9.635 32.003 1.00 75.00 286 VAL A O 1
ATOM 2154 N N . GLY A 1 287 ? -25.240 10.650 30.013 1.00 61.09 287 GLY A N 1
ATOM 2155 C CA . GLY A 1 287 ? -25.644 11.964 30.532 1.00 61.09 287 GLY A CA 1
ATOM 2156 C C . GLY A 1 287 ? -27.147 12.124 30.799 1.00 61.09 287 GLY A C 1
ATOM 2157 O O . GLY A 1 287 ? -27.534 12.960 31.616 1.00 61.09 287 GLY A O 1
ATOM 2158 N N . GLY A 1 288 ? -28.000 11.326 30.146 1.00 50.53 288 GLY A N 1
ATOM 2159 C CA . GLY A 1 288 ? -29.463 11.401 30.258 1.00 50.53 288 GLY A CA 1
ATOM 2160 C C . GLY A 1 288 ? -30.059 10.803 31.540 1.00 50.53 288 GLY A C 1
ATOM 2161 O O . GLY A 1 288 ? -31.196 11.112 31.887 1.00 50.53 288 GLY A O 1
ATOM 2162 N N . SER A 1 289 ? -29.302 10.010 32.302 1.00 43.69 289 SER A N 1
ATOM 2163 C CA . SER A 1 289 ? -29.756 9.376 33.556 1.00 43.69 289 SER A CA 1
ATOM 2164 C C . SER A 1 289 ? -29.869 10.322 34.768 1.00 43.69 289 SER A C 1
ATOM 2166 O O . SER A 1 289 ? -30.116 9.865 35.882 1.00 43.69 289 SER A O 1
ATOM 2168 N N . GLY A 1 290 ? -29.694 11.636 34.577 1.00 36.75 290 GLY A N 1
ATOM 2169 C CA . GLY A 1 290 ? -29.697 12.649 35.643 1.00 36.75 290 GLY A CA 1
ATOM 2170 C C . GLY A 1 290 ? -30.828 13.681 35.579 1.00 36.75 290 GLY A C 1
ATOM 2171 O O . GLY A 1 290 ? -30.717 14.735 36.201 1.00 36.75 290 GLY A O 1
ATOM 2172 N N . SER A 1 291 ? -31.890 13.458 34.804 1.00 35.19 291 SER A N 1
ATOM 2173 C CA . SER A 1 291 ? -33.013 14.405 34.704 1.00 35.19 291 SER A CA 1
ATOM 2174 C C . SER A 1 291 ? -34.350 13.676 34.657 1.00 35.19 291 SER A C 1
ATOM 2176 O O . SER A 1 291 ? -34.964 13.527 33.604 1.00 35.19 291 SER A O 1
ATOM 2178 N N . SER A 1 292 ? -34.795 13.194 35.812 1.00 32.28 292 SER A N 1
ATOM 2179 C CA . SER A 1 292 ? -36.176 12.778 36.078 1.00 32.28 292 SER A CA 1
ATOM 2180 C C . SER A 1 292 ? -36.472 13.007 37.551 1.00 32.28 292 SER A C 1
ATOM 2182 O O . SER A 1 292 ? -35.680 12.498 38.374 1.00 32.28 292 SER A O 1
#

pLDDT: mean 78.77, std 19.45, range [24.23, 96.19]

Nearest PDB structures (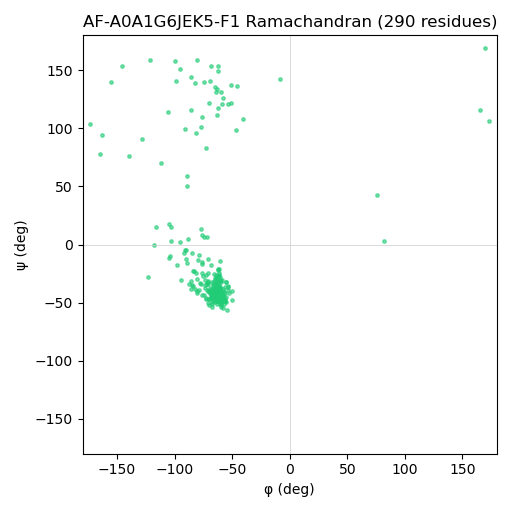foldseek):
  7jh5-assembly2_B  TM=2.406E-01  e=6.027E-02  synthetic construct
  7jh5-assembly1_A  TM=2.626E-01  e=1.700E-01  synthetic construct
  4uos-assembly1_A  TM=2.201E-01  e=1.137E+00  synthetic construct
  4o9y-assembly2_J  TM=1.810E-01  e=7.710E-01  Photorhabdus luminescens

Mean predicted aligned error: 11.87 Å

Organism: NCBI:txid1045774

Radius of gyration: 28.79 Å; Cα contacts (8 Å, |Δi|>4): 244; chains: 1; bounding box: 88×42×80 Å

Foldseek 3Di:
DDDDDDDPPDVVVPVVVVVVPPPDDDDDDDDDDDDDDPPDDPQFDDLVLLVVLLVLLVVLVVLVVVLVVLLVVLLVQLVVLCVVPVPCSCVDPSNVVSLVVNVVSLVVSVVSLVVSLPRRRLVRDPQLVVLSVVQVVLCVLLSLQSNLCSNCSSLLSSLLVLLLCLLVQDWDPDDALLVGLVVSLVSSVVSCPSNLVSLCVSCPRSNPLSNCRNVVSVVLSVQLSVLSVCSNVPPVPNVVSVVSNVVSSVCSVVSSVVSVPSVVVSVVSDPVVSSVSSSVVSCCSNVVVPDD

Sequence (292 aa):
MPATRRPLSRALGVLVALVLLLTACTGDDGDGDPGERPDAAPSGPTTAQYDEAQTLFHDLAGVLDETNTRAVAYQARVRTAWENDPDGFRKRPKVVRAVKQQAAVAARRDAALAALAEQPAVVGDEELGTAYRAFVEGYAAVSAYQDGFNGSYPVFLAAGDACQSLVGVQPPAGASYSETGAAWLEAHEEAAAPCLRLSAKLKSSTNTDVARLPRLYRRLVADRNAAIERLRDGDTDLAGAMKALGRVDRAFTRDYARATRFDARIATLVPDDLYQAVDVVFGERVGGSGSS